Protein AF-A0A959LA52-F1 (afdb_monomer_lite)

Structure (mmCIF, N/CA/C/O backbone):
data_AF-A0A959LA52-F1
#
_entry.id   AF-A0A959LA52-F1
#
loop_
_atom_site.group_PDB
_atom_site.id
_atom_site.type_symbol
_atom_site.label_atom_id
_atom_site.label_alt_id
_atom_site.label_comp_id
_atom_site.label_asym_id
_atom_site.label_entity_id
_atom_site.label_seq_id
_atom_site.pdbx_PDB_ins_code
_atom_site.Cartn_x
_atom_site.Cartn_y
_atom_site.Cartn_z
_atom_site.occupancy
_atom_site.B_iso_or_equiv
_atom_site.auth_seq_id
_atom_site.auth_comp_id
_atom_site.auth_asym_id
_atom_site.auth_atom_id
_atom_site.pdbx_PDB_model_num
ATOM 1 N N . MET A 1 1 ? 16.266 16.217 -26.561 1.00 77.94 1 MET A N 1
ATOM 2 C CA . MET A 1 1 ? 17.388 15.402 -26.043 1.00 77.94 1 MET A CA 1
ATOM 3 C C . MET A 1 1 ? 17.009 13.940 -26.237 1.00 77.94 1 MET A C 1
ATOM 5 O O . MET A 1 1 ? 15.838 13.654 -26.044 1.00 77.94 1 MET A O 1
ATOM 9 N N . ASN A 1 2 ? 17.932 13.068 -26.661 1.00 92.19 2 ASN A N 1
ATOM 10 C CA . ASN A 1 2 ? 17.684 11.625 -26.813 1.00 92.19 2 ASN A CA 1
ATOM 11 C C . ASN A 1 2 ? 18.539 10.841 -25.806 1.00 92.19 2 ASN A C 1
ATOM 13 O O . ASN A 1 2 ? 19.686 11.231 -25.581 1.00 92.19 2 ASN A O 1
ATOM 17 N N . LEU A 1 3 ? 18.011 9.756 -25.235 1.00 96.62 3 LEU A N 1
ATOM 18 C CA . LEU A 1 3 ? 18.719 8.873 -24.299 1.00 96.62 3 LEU A CA 1
ATOM 19 C C . LEU A 1 3 ? 18.968 7.492 -24.923 1.00 96.62 3 LEU A C 1
ATOM 21 O O . LEU A 1 3 ? 18.068 6.895 -25.502 1.00 96.62 3 LEU A O 1
ATOM 25 N N . ARG A 1 4 ? 20.179 6.954 -24.766 1.00 97.50 4 ARG A N 1
ATOM 26 C CA . ARG A 1 4 ? 20.497 5.565 -25.113 1.00 97.50 4 ARG A CA 1
ATOM 27 C C . ARG A 1 4 ? 21.112 4.866 -23.909 1.00 97.50 4 ARG A C 1
ATOM 29 O O . ARG A 1 4 ? 22.069 5.387 -23.344 1.00 97.50 4 ARG A O 1
ATOM 36 N N . ILE A 1 5 ? 20.602 3.685 -23.567 1.00 97.06 5 ILE A N 1
ATOM 37 C CA . ILE A 1 5 ? 21.207 2.801 -22.562 1.00 97.06 5 ILE A CA 1
ATOM 38 C C . ILE A 1 5 ? 21.722 1.562 -23.289 1.00 97.06 5 ILE A C 1
ATOM 40 O O . ILE A 1 5 ? 20.926 0.778 -23.798 1.00 97.06 5 ILE A O 1
ATOM 44 N N . ALA A 1 6 ? 23.042 1.409 -23.367 1.00 96.88 6 ALA A N 1
ATOM 45 C CA . ALA A 1 6 ? 23.676 0.283 -24.040 1.00 96.88 6 ALA A CA 1
ATOM 46 C C . ALA A 1 6 ? 24.087 -0.797 -23.030 1.00 96.88 6 ALA A C 1
ATOM 48 O O . ALA A 1 6 ? 24.734 -0.490 -22.028 1.00 96.88 6 ALA A O 1
ATOM 49 N N . ARG A 1 7 ? 23.727 -2.054 -23.302 1.00 95.81 7 ARG A N 1
ATOM 50 C CA . ARG A 1 7 ? 24.131 -3.239 -22.535 1.00 95.81 7 ARG A CA 1
ATOM 51 C C . ARG A 1 7 ? 24.706 -4.304 -23.469 1.00 95.81 7 ARG A C 1
ATOM 53 O O . ARG A 1 7 ? 24.333 -4.413 -24.635 1.00 95.81 7 ARG A O 1
ATOM 60 N N . HIS A 1 8 ? 25.650 -5.078 -22.956 1.00 96.62 8 HIS A N 1
ATOM 61 C CA . HIS A 1 8 ? 26.250 -6.216 -23.651 1.00 96.62 8 HIS A CA 1
ATOM 62 C C . HIS A 1 8 ? 25.649 -7.495 -23.076 1.00 96.62 8 HIS A C 1
ATOM 64 O O . HIS A 1 8 ? 25.471 -7.554 -21.868 1.00 96.62 8 HIS A O 1
ATOM 70 N N . THR A 1 9 ? 25.309 -8.467 -23.916 1.00 96.94 9 THR A N 1
ATOM 71 C CA . THR A 1 9 ? 24.594 -9.693 -23.530 1.00 96.94 9 THR A CA 1
ATOM 72 C C . THR A 1 9 ? 25.305 -10.936 -24.058 1.00 96.94 9 THR A C 1
ATOM 74 O O . THR A 1 9 ? 26.012 -10.883 -25.070 1.00 96.94 9 THR A O 1
ATOM 77 N N . GLU A 1 10 ? 25.104 -12.068 -23.384 1.00 95.50 10 GLU A N 1
ATOM 78 C CA . GLU A 1 10 ? 25.491 -13.386 -23.897 1.00 95.50 10 GLU A CA 1
ATOM 79 C C . GLU A 1 10 ? 24.543 -13.894 -24.990 1.00 95.50 10 GLU A C 1
ATOM 81 O O . GLU A 1 10 ? 24.940 -14.746 -25.789 1.00 95.50 10 GLU A O 1
ATOM 86 N N . ASN A 1 11 ? 23.292 -13.416 -25.021 1.00 96.31 11 ASN A N 1
ATOM 87 C CA . ASN A 1 11 ? 22.274 -13.916 -25.938 1.00 96.31 11 ASN A CA 1
ATOM 88 C C . ASN A 1 11 ? 21.329 -12.804 -26.420 1.00 96.31 11 ASN A C 1
ATOM 90 O O . ASN A 1 11 ? 20.275 -12.538 -25.835 1.00 96.31 11 ASN A O 1
ATOM 94 N N . LEU A 1 12 ? 21.700 -12.203 -27.549 1.00 97.50 12 LEU A N 1
ATOM 95 C CA . LEU A 1 12 ? 20.969 -11.117 -28.192 1.00 97.50 12 LEU A CA 1
ATOM 96 C C . LEU A 1 12 ? 19.538 -11.518 -28.558 1.00 97.50 12 LEU A C 1
ATOM 98 O O . LEU A 1 12 ? 18.609 -10.759 -28.293 1.00 97.50 12 LEU A O 1
ATOM 102 N N . ASP A 1 13 ? 19.347 -12.723 -29.094 1.00 97.38 13 ASP A N 1
ATOM 103 C CA . ASP A 1 13 ? 18.036 -13.207 -29.537 1.00 97.38 13 ASP A CA 1
ATOM 104 C C . ASP A 1 13 ? 17.051 -13.344 -28.371 1.00 97.38 13 ASP A C 1
ATOM 106 O O . ASP A 1 13 ? 15.885 -12.963 -28.494 1.00 97.38 13 ASP A O 1
ATOM 110 N N . LYS A 1 14 ? 17.512 -13.831 -27.210 1.00 97.06 14 LYS A N 1
ATOM 111 C CA . LYS A 1 14 ? 16.678 -13.920 -26.002 1.00 97.06 14 LYS A CA 1
ATOM 112 C C . LYS A 1 14 ? 16.229 -12.546 -25.522 1.00 97.06 14 LYS A C 1
ATOM 114 O O . LYS A 1 14 ? 15.057 -12.395 -25.176 1.00 97.06 14 LYS A O 1
ATOM 119 N N . LEU A 1 15 ? 17.122 -11.552 -25.509 1.00 97.00 15 LEU A N 1
ATOM 120 C CA . LEU A 1 15 ? 16.744 -10.195 -25.113 1.00 97.00 15 LEU A CA 1
ATOM 121 C C . LEU A 1 15 ? 15.794 -9.550 -26.116 1.00 97.00 15 LEU A C 1
ATOM 123 O O . LEU A 1 15 ? 14.805 -8.949 -25.701 1.00 97.00 15 LEU A O 1
ATOM 127 N N . VAL A 1 16 ? 16.052 -9.694 -27.418 1.00 98.06 16 VAL A N 1
ATOM 128 C CA . VAL A 1 16 ? 15.145 -9.189 -28.458 1.00 98.06 16 VAL A CA 1
ATOM 129 C C . VAL A 1 16 ? 13.761 -9.792 -28.283 1.00 98.06 16 VAL A C 1
ATOM 131 O O . VAL A 1 16 ? 12.785 -9.048 -28.195 1.00 98.06 16 VAL A O 1
ATOM 134 N N . HIS A 1 17 ? 13.681 -11.117 -28.151 1.00 97.75 17 HIS A N 1
ATOM 135 C CA . HIS A 1 17 ? 12.415 -11.808 -27.934 1.00 97.75 17 HIS A CA 1
ATOM 136 C C . HIS A 1 17 ? 11.712 -11.308 -26.674 1.00 97.75 17 HIS A C 1
ATOM 138 O O . HIS A 1 17 ? 10.529 -10.987 -26.735 1.00 97.75 17 HIS A O 1
ATOM 144 N N . PHE A 1 18 ? 12.422 -11.165 -25.552 1.00 98.19 18 PHE A N 1
ATOM 145 C CA . PHE A 1 18 ? 11.847 -10.638 -24.313 1.00 98.19 18 PHE A CA 1
ATOM 146 C C . PHE A 1 18 ? 11.281 -9.223 -24.497 1.00 98.19 18 PHE A C 1
ATOM 148 O O . PHE A 1 18 ? 10.102 -8.986 -24.242 1.00 98.19 18 PHE A O 1
ATOM 155 N N . TYR A 1 19 ? 12.085 -8.278 -24.983 1.00 98.06 19 TYR A N 1
ATOM 156 C CA . TYR A 1 19 ? 11.663 -6.881 -25.092 1.00 98.06 19 TYR A CA 1
ATOM 157 C C . TYR A 1 19 ? 10.576 -6.663 -26.150 1.00 98.06 19 TYR A C 1
ATOM 159 O O . TYR A 1 19 ? 9.764 -5.754 -26.002 1.00 98.06 19 TYR A O 1
ATOM 167 N N . GLN A 1 20 ? 10.509 -7.491 -27.189 1.00 97.75 20 GLN A N 1
ATOM 168 C CA . GLN A 1 20 ? 9.423 -7.424 -28.167 1.00 97.75 20 GLN A CA 1
ATOM 169 C C . GLN A 1 20 ? 8.147 -8.104 -27.664 1.00 97.75 20 GLN A C 1
ATOM 171 O O . GLN A 1 20 ? 7.073 -7.515 -27.751 1.00 97.75 20 GLN A O 1
ATOM 176 N N . SER A 1 21 ? 8.249 -9.330 -27.141 1.00 96.56 21 SER A N 1
ATOM 177 C CA . SER A 1 21 ? 7.072 -10.138 -26.792 1.00 96.56 21 SER A CA 1
ATOM 178 C C . SER A 1 21 ? 6.452 -9.770 -25.448 1.00 96.56 21 SER A C 1
ATOM 180 O O . SER A 1 21 ? 5.242 -9.875 -25.312 1.00 96.56 21 SER A O 1
ATOM 182 N N . VAL A 1 22 ? 7.258 -9.330 -24.477 1.00 97.12 22 VAL A N 1
ATOM 183 C CA . VAL A 1 22 ? 6.793 -8.957 -23.133 1.00 97.12 22 VAL A CA 1
ATOM 184 C C . VAL A 1 22 ? 6.598 -7.450 -23.027 1.00 97.12 22 VAL A C 1
ATOM 186 O O . VAL A 1 22 ? 5.551 -6.984 -22.595 1.00 97.12 22 VAL A O 1
ATOM 189 N N . MET A 1 23 ? 7.606 -6.675 -23.432 1.00 96.56 23 MET A N 1
ATOM 190 C CA . MET A 1 23 ? 7.595 -5.216 -23.259 1.00 96.56 23 MET A CA 1
ATOM 191 C C . MET A 1 23 ? 6.977 -4.461 -24.448 1.00 96.56 23 MET A C 1
ATOM 193 O O . MET A 1 23 ? 6.809 -3.245 -24.370 1.00 96.56 23 MET A O 1
ATOM 197 N N . GLY A 1 24 ? 6.658 -5.149 -25.552 1.00 96.00 24 GLY A N 1
ATOM 198 C CA . GLY A 1 24 ? 6.051 -4.542 -26.741 1.00 96.00 24 GLY A CA 1
ATOM 199 C C . GLY A 1 24 ? 6.969 -3.586 -27.513 1.00 96.00 24 GLY A C 1
ATOM 200 O O . GLY A 1 24 ? 6.484 -2.729 -28.250 1.00 96.00 24 GLY A O 1
ATOM 201 N N . PHE A 1 25 ? 8.291 -3.669 -27.333 1.00 97.56 25 PHE A N 1
ATOM 202 C CA . PHE A 1 25 ? 9.234 -2.780 -28.016 1.00 97.56 25 PHE A CA 1
ATOM 203 C C . PHE A 1 25 ? 9.400 -3.152 -29.486 1.00 97.56 25 PHE A C 1
ATOM 205 O O . PHE A 1 25 ? 9.222 -4.296 -29.895 1.00 97.56 25 PHE A O 1
ATOM 212 N N . HIS A 1 26 ? 9.821 -2.175 -30.285 1.00 98.00 26 HIS A N 1
ATOM 213 C CA . HIS A 1 26 ? 10.130 -2.361 -31.695 1.00 98.00 26 HIS A CA 1
ATOM 214 C C . HIS A 1 26 ? 11.637 -2.339 -31.930 1.00 98.00 26 HIS A C 1
ATOM 216 O O . HIS A 1 26 ? 12.366 -1.589 -31.277 1.00 98.00 26 HIS A O 1
ATOM 222 N N . THR A 1 27 ? 12.094 -3.101 -32.925 1.00 98.19 27 THR A N 1
ATOM 223 C CA . THR A 1 27 ? 13.434 -2.913 -33.490 1.00 98.19 27 THR A CA 1
ATOM 224 C C . THR A 1 27 ? 13.482 -1.593 -34.238 1.00 98.19 27 THR A C 1
ATOM 226 O O . THR A 1 27 ? 12.850 -1.432 -35.279 1.00 98.19 27 THR A O 1
ATOM 229 N N . LEU A 1 28 ? 14.239 -0.647 -33.693 1.00 97.75 28 LEU A N 1
ATOM 230 C CA . LEU A 1 28 ? 14.446 0.674 -34.276 1.00 97.75 28 LEU A CA 1
ATOM 231 C C . LEU A 1 28 ? 15.615 0.667 -35.268 1.00 97.75 28 LEU A C 1
ATOM 233 O O . LEU A 1 28 ? 15.591 1.381 -36.265 1.00 97.75 28 LEU A O 1
ATOM 237 N N . SER A 1 29 ? 16.646 -0.130 -34.983 1.00 97.00 29 SER A N 1
ATOM 238 C CA . SER A 1 29 ? 17.829 -0.311 -35.827 1.00 97.00 29 SER A CA 1
ATOM 239 C C . SER A 1 29 ? 18.551 -1.601 -35.434 1.00 97.00 29 SER A C 1
ATOM 241 O O . SER A 1 29 ? 18.414 -2.064 -34.302 1.00 97.00 29 SER A O 1
ATOM 243 N N . GLN A 1 30 ? 19.328 -2.173 -36.352 1.00 97.69 30 GLN A N 1
ATOM 244 C CA . GLN A 1 30 ? 20.159 -3.352 -36.100 1.00 97.69 30 GLN A CA 1
ATOM 245 C C . GLN A 1 30 ? 21.423 -3.331 -36.962 1.00 97.69 30 GLN A C 1
ATOM 247 O O . GLN A 1 30 ? 21.425 -2.752 -38.052 1.00 97.69 30 GLN A O 1
ATOM 252 N N . PHE A 1 31 ? 22.479 -3.984 -36.492 1.00 97.94 31 PHE A N 1
ATOM 253 C CA . PHE A 1 31 ? 23.722 -4.175 -37.230 1.00 97.94 31 PHE A CA 1
ATOM 254 C C . PHE A 1 31 ? 24.314 -5.558 -36.947 1.00 97.94 31 PHE A C 1
ATOM 256 O O . PHE A 1 31 ? 24.101 -6.131 -35.881 1.00 97.94 31 PHE A O 1
ATOM 263 N N . LEU A 1 32 ? 25.062 -6.081 -37.919 1.00 96.69 32 LEU A N 1
ATOM 264 C CA . LEU A 1 32 ? 25.706 -7.390 -37.844 1.00 96.69 32 LEU A CA 1
ATOM 265 C C . LEU A 1 32 ? 27.199 -7.255 -38.126 1.00 96.69 32 LEU A C 1
ATOM 267 O O . LEU A 1 32 ? 27.591 -6.563 -39.069 1.00 96.69 32 LEU A O 1
ATOM 271 N N . ASN A 1 33 ? 28.005 -7.948 -37.328 1.00 94.62 33 ASN A N 1
ATOM 272 C CA . ASN A 1 33 ? 29.457 -8.043 -37.416 1.00 94.62 33 ASN A CA 1
ATOM 273 C C . ASN A 1 33 ? 30.162 -6.690 -37.641 1.00 94.62 33 ASN A C 1
ATOM 275 O O . ASN A 1 33 ? 31.093 -6.577 -38.443 1.00 94.62 33 ASN A O 1
ATOM 279 N N . HIS A 1 34 ? 29.725 -5.659 -36.922 1.00 93.69 34 HIS A N 1
ATOM 280 C CA . HIS A 1 34 ? 30.379 -4.359 -36.900 1.00 93.69 34 HIS A CA 1
ATOM 281 C C . HIS A 1 34 ? 31.552 -4.419 -35.915 1.00 93.69 34 HIS A C 1
ATOM 283 O O . HIS A 1 34 ? 31.355 -4.405 -34.701 1.00 93.69 34 HIS A O 1
ATOM 289 N N . ASP A 1 35 ? 32.773 -4.557 -36.434 1.00 94.94 35 ASP A N 1
ATOM 290 C CA . ASP A 1 35 ? 34.005 -4.727 -35.643 1.00 94.94 35 ASP A CA 1
ATOM 291 C C . ASP A 1 35 ? 33.938 -5.886 -34.629 1.00 94.94 35 ASP A C 1
ATOM 293 O O . ASP A 1 35 ? 34.475 -5.825 -33.522 1.00 94.94 35 ASP A O 1
ATOM 297 N N . GLY A 1 36 ? 33.272 -6.977 -35.022 1.00 95.62 36 GLY A N 1
ATOM 298 C CA . GLY A 1 36 ? 33.099 -8.168 -34.189 1.00 95.62 36 GLY A CA 1
ATOM 299 C C . GLY A 1 36 ? 31.931 -8.102 -33.200 1.00 95.62 36 GLY A C 1
ATOM 300 O O . GLY A 1 36 ? 31.861 -8.965 -32.320 1.00 95.62 36 GLY A O 1
ATOM 301 N N . TYR A 1 37 ? 31.036 -7.119 -33.349 1.00 97.31 37 TYR A N 1
ATOM 302 C CA . TYR A 1 37 ? 29.789 -7.008 -32.594 1.00 97.31 37 TYR A CA 1
ATOM 303 C C . TYR A 1 37 ? 28.557 -7.151 -33.486 1.00 97.31 37 TYR A C 1
ATOM 305 O O . TYR A 1 37 ? 28.486 -6.573 -34.571 1.00 97.31 37 TYR A O 1
ATOM 313 N N . ASP A 1 38 ? 27.556 -7.845 -32.961 1.00 98.25 38 ASP A N 1
ATOM 314 C CA . ASP A 1 38 ? 26.170 -7.746 -33.413 1.00 98.25 38 ASP A CA 1
ATOM 315 C C . ASP A 1 38 ? 25.415 -6.837 -32.446 1.00 98.25 38 ASP A C 1
ATOM 317 O O . ASP A 1 38 ? 25.746 -6.789 -31.256 1.00 98.25 38 ASP A O 1
ATOM 321 N N . GLY A 1 39 ? 24.405 -6.114 -32.922 1.00 98.06 39 GLY A N 1
ATOM 322 C CA . GLY A 1 39 ? 23.621 -5.272 -32.032 1.00 98.06 39 GLY A CA 1
ATOM 323 C C . GLY A 1 39 ? 22.279 -4.817 -32.574 1.00 98.06 39 GLY A C 1
ATOM 324 O O . GLY A 1 39 ? 22.013 -4.817 -33.777 1.00 98.06 39 GLY A O 1
ATOM 325 N N . VAL A 1 40 ? 21.416 -4.431 -31.642 1.00 98.56 40 VAL A N 1
ATOM 326 C CA . VAL A 1 40 ? 20.020 -4.067 -31.884 1.00 98.56 40 VAL A CA 1
ATOM 327 C C . VAL A 1 40 ? 19.617 -2.918 -30.969 1.00 98.56 40 VAL A C 1
ATOM 329 O O . VAL A 1 40 ? 19.960 -2.892 -29.788 1.00 98.56 40 VAL A O 1
ATOM 332 N N . MET A 1 41 ? 18.870 -1.963 -31.511 1.00 98.44 41 MET A N 1
ATOM 333 C CA . MET A 1 41 ? 18.230 -0.903 -30.742 1.00 98.44 41 MET A CA 1
ATOM 334 C C . MET A 1 41 ? 16.741 -1.198 -30.618 1.00 98.44 41 MET A C 1
ATOM 336 O O . MET A 1 41 ? 16.047 -1.297 -31.631 1.00 98.44 41 MET A O 1
ATOM 340 N N . LEU A 1 42 ? 16.257 -1.313 -29.383 1.00 98.50 42 LEU A N 1
ATOM 341 C CA . LEU A 1 42 ? 14.871 -1.623 -29.045 1.00 98.50 42 LEU A CA 1
ATOM 342 C C . LEU A 1 42 ? 14.235 -0.463 -28.280 1.00 98.50 42 LEU A C 1
ATOM 344 O O . LEU A 1 42 ? 14.829 0.092 -27.353 1.00 98.50 42 LEU A O 1
ATOM 348 N N . GLY A 1 43 ? 13.009 -0.109 -28.642 1.00 97.00 43 GLY A N 1
ATOM 349 C CA . GLY A 1 43 ? 12.240 0.895 -27.915 1.00 97.00 43 GLY A CA 1
ATOM 350 C C . GLY A 1 43 ? 10.895 1.192 -28.561 1.00 97.00 43 GLY A C 1
ATOM 351 O O . GLY A 1 43 ? 10.487 0.544 -29.525 1.00 97.00 43 GLY A O 1
ATOM 352 N N . ILE A 1 44 ? 10.213 2.200 -28.029 1.00 95.06 44 ILE A N 1
ATOM 353 C CA . ILE A 1 44 ? 8.979 2.731 -28.611 1.00 95.06 44 ILE A CA 1
ATOM 354 C C . ILE A 1 44 ? 9.358 3.824 -29.625 1.00 95.06 44 ILE A C 1
ATOM 356 O O . ILE A 1 44 ? 10.114 4.735 -29.275 1.00 95.06 44 ILE A O 1
ATOM 360 N N . PRO A 1 45 ? 8.857 3.779 -30.873 1.00 94.25 45 PRO A N 1
ATOM 361 C CA . PRO A 1 45 ? 9.140 4.812 -31.863 1.00 94.25 45 PRO A CA 1
ATOM 362 C C . PRO A 1 45 ? 8.820 6.220 -31.343 1.00 94.25 45 PRO A C 1
ATOM 364 O O . PRO A 1 45 ? 7.753 6.461 -30.785 1.00 94.25 45 PRO A O 1
ATOM 367 N N . ASN A 1 46 ? 9.734 7.166 -31.571 1.00 91.00 46 ASN A N 1
ATOM 368 C CA . ASN A 1 46 ? 9.598 8.580 -31.192 1.00 91.00 46 ASN A CA 1
ATOM 369 C C . ASN A 1 46 ? 9.506 8.869 -29.676 1.00 91.00 46 ASN A C 1
ATOM 371 O O . ASN A 1 46 ? 9.138 9.980 -29.298 1.00 91.00 46 ASN A O 1
ATOM 375 N N . SER A 1 47 ? 9.882 7.932 -28.799 1.00 91.56 47 SER A N 1
ATOM 376 C CA . SER A 1 47 ? 9.882 8.135 -27.337 1.00 91.56 47 SER A CA 1
ATOM 377 C C . SER A 1 47 ? 11.007 9.048 -26.823 1.00 91.56 47 SER A C 1
ATOM 379 O O . SER A 1 47 ? 10.995 9.465 -25.665 1.00 91.56 47 SER A O 1
ATOM 381 N N . GLY A 1 48 ? 12.011 9.332 -27.660 1.00 94.19 48 GLY A N 1
ATOM 382 C CA . GLY A 1 48 ? 13.221 10.053 -27.261 1.00 94.19 48 GLY A CA 1
ATOM 383 C C . GLY A 1 48 ? 14.203 9.213 -26.434 1.00 94.19 48 GLY A C 1
ATOM 384 O O . GLY A 1 48 ? 15.181 9.758 -25.920 1.00 94.19 48 GLY A O 1
ATOM 385 N N . TRP A 1 49 ? 13.979 7.902 -26.300 1.00 96.50 49 TRP A N 1
ATOM 386 C CA . TRP A 1 49 ? 14.920 6.986 -25.662 1.00 96.50 49 TRP A CA 1
ATOM 387 C C . TRP A 1 49 ? 14.854 5.571 -26.251 1.00 96.50 49 TRP A C 1
ATOM 389 O O . TRP A 1 49 ? 13.817 5.140 -26.750 1.00 96.50 49 TRP A O 1
ATOM 399 N N . HIS A 1 50 ? 15.949 4.818 -26.163 1.00 97.88 50 HIS A N 1
ATOM 400 C CA . HIS A 1 50 ? 15.965 3.400 -26.536 1.00 97.88 50 HIS A CA 1
ATOM 401 C C . HIS A 1 50 ? 17.037 2.616 -25.779 1.00 97.88 50 HIS A C 1
ATOM 403 O O . HIS A 1 50 ? 18.010 3.180 -25.265 1.00 97.88 50 HIS A O 1
ATOM 409 N N . LEU A 1 51 ? 16.859 1.299 -25.729 1.00 98.31 51 LEU A N 1
ATOM 410 C CA . LEU A 1 51 ? 17.872 0.359 -25.261 1.00 98.31 51 LEU A CA 1
ATOM 411 C C . LEU A 1 51 ? 18.697 -0.117 -26.456 1.00 98.31 51 LEU A C 1
ATOM 413 O O . LEU A 1 51 ? 18.153 -0.358 -27.529 1.00 98.31 51 LEU A O 1
ATOM 417 N N . GLU A 1 52 ? 20.005 -0.236 -26.283 1.00 98.44 52 GLU A N 1
ATOM 418 C CA . GLU A 1 52 ? 20.903 -0.896 -27.229 1.00 98.44 52 GLU A CA 1
ATOM 419 C C . GLU A 1 52 ? 21.428 -2.173 -26.584 1.00 98.44 52 GLU A C 1
ATOM 421 O O . GLU A 1 52 ? 21.946 -2.141 -25.469 1.00 98.44 52 GLU A O 1
ATOM 426 N N . PHE A 1 53 ? 21.312 -3.286 -27.297 1.00 98.31 53 PHE A N 1
ATOM 427 C CA . PHE A 1 53 ? 21.917 -4.548 -26.910 1.00 98.31 53 PHE A CA 1
ATOM 428 C C . PHE A 1 53 ? 22.978 -4.926 -27.916 1.00 98.31 53 PHE A C 1
ATOM 430 O O . PHE A 1 53 ? 22.764 -4.806 -29.120 1.00 98.31 53 PHE A O 1
ATOM 437 N N . THR A 1 54 ? 24.117 -5.378 -27.413 1.00 98.00 54 THR A N 1
ATOM 438 C CA . THR A 1 54 ? 25.231 -5.842 -28.235 1.00 98.00 54 THR A CA 1
ATOM 439 C C . THR A 1 54 ? 25.656 -7.233 -27.802 1.00 98.00 54 THR A C 1
ATOM 441 O O . THR A 1 54 ? 25.512 -7.588 -26.635 1.00 98.00 54 THR A O 1
ATOM 444 N N . GLN A 1 55 ? 26.207 -8.014 -28.723 1.00 97.94 55 GLN A N 1
ATOM 445 C CA . GLN A 1 55 ? 26.803 -9.321 -28.462 1.00 97.94 55 GLN A CA 1
ATOM 446 C C . GLN A 1 55 ? 28.143 -9.405 -29.194 1.00 97.94 55 GLN A C 1
ATOM 448 O O . GLN A 1 55 ? 28.296 -8.876 -30.292 1.00 97.94 55 GLN A O 1
ATOM 453 N N . SER A 1 56 ? 29.129 -10.064 -28.587 1.00 96.94 56 SER A N 1
ATOM 454 C CA . SER A 1 56 ? 30.435 -10.306 -29.207 1.00 96.94 56 SER A CA 1
ATOM 455 C C . SER A 1 56 ? 30.983 -11.666 -28.789 1.00 96.94 56 SER A C 1
ATOM 457 O O . SER A 1 56 ? 30.360 -12.397 -28.024 1.00 96.94 56 SER A O 1
ATOM 459 N N . ARG A 1 57 ? 32.175 -12.023 -29.281 1.00 93.69 57 ARG A N 1
ATOM 460 C CA . ARG A 1 57 ? 32.838 -13.291 -28.923 1.00 93.69 57 ARG A CA 1
ATOM 461 C C . ARG A 1 57 ? 33.276 -13.372 -27.462 1.00 93.69 57 ARG A C 1
ATOM 463 O O . ARG A 1 57 ? 33.576 -14.463 -26.986 1.00 93.69 57 ARG A O 1
ATOM 470 N N . ARG A 1 58 ? 33.412 -12.232 -26.784 1.00 93.44 58 ARG A N 1
ATOM 471 C CA . ARG A 1 58 ? 33.721 -12.198 -25.354 1.00 93.44 58 ARG A CA 1
ATOM 472 C C . ARG A 1 58 ? 32.388 -12.110 -24.616 1.00 93.44 58 ARG A C 1
ATOM 474 O O . ARG A 1 58 ? 31.613 -11.234 -24.980 1.00 93.44 58 ARG A O 1
ATOM 481 N N . PRO A 1 59 ? 32.107 -12.973 -23.631 1.00 89.81 59 PRO A N 1
ATOM 482 C CA . PRO A 1 59 ? 30.900 -12.832 -22.828 1.00 89.81 59 PRO A CA 1
ATOM 483 C C . PRO A 1 59 ? 30.997 -11.587 -21.923 1.00 89.81 59 PRO A C 1
ATOM 485 O O . PRO A 1 59 ? 32.109 -11.232 -21.504 1.00 89.81 59 PRO A O 1
ATOM 488 N N . PRO A 1 60 ? 29.876 -10.899 -21.639 1.00 92.50 60 PRO A N 1
ATOM 489 C CA . PRO A 1 60 ? 29.822 -9.851 -20.626 1.00 92.50 60 PRO A CA 1
ATOM 490 C C . PRO A 1 60 ? 30.116 -10.404 -19.228 1.00 92.50 60 PRO A C 1
ATOM 492 O O . PRO A 1 60 ? 29.919 -11.580 -18.939 1.00 92.50 60 PRO A O 1
ATOM 495 N N . ILE A 1 61 ? 30.540 -9.516 -18.329 1.00 91.38 61 ILE A N 1
ATOM 496 C CA . ILE A 1 61 ? 30.512 -9.770 -16.887 1.00 91.38 61 ILE A CA 1
ATOM 497 C C . ILE A 1 61 ? 29.513 -8.790 -16.294 1.00 91.38 61 ILE A C 1
ATOM 499 O O . ILE A 1 61 ? 29.756 -7.583 -16.248 1.00 91.38 61 ILE A O 1
ATOM 503 N N . HIS A 1 62 ? 28.379 -9.321 -15.864 1.00 88.44 62 HIS A N 1
ATOM 504 C CA . HIS A 1 62 ? 27.310 -8.551 -15.259 1.00 88.44 62 HIS A CA 1
ATOM 505 C C . HIS A 1 62 ? 27.542 -8.392 -13.756 1.00 88.44 62 HIS A C 1
ATOM 507 O O . HIS A 1 62 ? 27.557 -9.376 -13.024 1.00 88.44 62 HIS A O 1
ATOM 513 N N . ASN A 1 63 ? 27.707 -7.147 -13.304 1.00 87.56 63 ASN A N 1
ATOM 514 C CA . ASN A 1 63 ? 27.766 -6.792 -11.888 1.00 87.56 63 ASN A CA 1
ATOM 515 C C . ASN A 1 63 ? 26.706 -5.725 -11.618 1.00 87.56 63 ASN A C 1
ATOM 517 O O . ASN A 1 63 ? 26.924 -4.553 -11.918 1.00 87.56 63 ASN A O 1
ATOM 521 N N . PHE A 1 64 ? 25.569 -6.150 -11.090 1.00 86.81 64 PHE A N 1
ATOM 522 C CA . PHE A 1 64 ? 24.486 -5.288 -10.634 1.00 86.81 64 PHE A CA 1
ATOM 523 C C . PHE A 1 64 ? 23.834 -5.932 -9.409 1.00 86.81 64 PHE A C 1
ATOM 525 O O . PHE A 1 64 ? 23.876 -7.159 -9.255 1.00 86.81 64 PHE A O 1
ATOM 532 N N . ASP A 1 65 ? 23.273 -5.120 -8.523 1.00 88.31 65 ASP A N 1
ATOM 533 C CA . ASP A 1 65 ? 22.573 -5.594 -7.335 1.00 88.31 65 ASP A CA 1
ATOM 534 C C . ASP A 1 65 ? 21.043 -5.599 -7.522 1.00 88.31 65 ASP A C 1
ATOM 536 O O . ASP A 1 65 ? 20.511 -5.593 -8.636 1.00 88.31 65 ASP A O 1
ATOM 540 N N . GLU A 1 66 ? 20.307 -5.744 -6.422 1.00 87.75 66 GLU A N 1
ATOM 541 C CA . GLU A 1 66 ? 18.843 -5.805 -6.442 1.00 87.75 66 GLU A CA 1
ATOM 542 C C . GLU A 1 66 ? 18.169 -4.440 -6.638 1.00 87.75 66 GLU A C 1
ATOM 544 O O . GLU A 1 66 ? 16.983 -4.402 -6.960 1.00 87.75 66 GLU A O 1
ATOM 549 N N . ASP A 1 67 ? 18.914 -3.346 -6.485 1.00 89.75 67 ASP A N 1
ATOM 550 C CA . ASP A 1 67 ? 18.449 -1.962 -6.567 1.00 89.75 67 ASP A CA 1
ATOM 551 C C . ASP A 1 67 ? 18.877 -1.265 -7.885 1.00 89.75 67 ASP A C 1
ATOM 553 O O . ASP A 1 67 ? 18.436 -0.146 -8.171 1.00 89.75 67 ASP A O 1
ATOM 557 N N . ASP A 1 68 ? 19.646 -1.943 -8.745 1.00 93.19 68 ASP A N 1
ATOM 558 C CA . ASP A 1 68 ? 19.924 -1.543 -10.132 1.00 93.19 68 ASP A CA 1
ATOM 559 C C . ASP A 1 68 ? 18.715 -1.826 -11.048 1.00 93.19 68 ASP A C 1
ATOM 561 O O . ASP A 1 68 ? 18.587 -2.881 -11.679 1.00 93.19 68 ASP A O 1
ATOM 565 N N . LEU A 1 69 ? 17.792 -0.863 -11.106 1.00 95.44 69 LEU A N 1
ATOM 566 C CA . LEU A 1 69 ? 16.474 -1.020 -11.729 1.00 95.44 69 LEU A CA 1
ATOM 567 C C . LEU A 1 69 ? 16.320 -0.204 -13.017 1.00 95.44 69 LEU A C 1
ATOM 569 O O . LEU A 1 69 ? 16.679 0.974 -13.078 1.00 95.44 69 LEU A O 1
ATOM 573 N N . LEU A 1 70 ? 15.641 -0.784 -14.010 1.00 96.00 70 LEU A N 1
ATOM 574 C CA . LEU A 1 70 ? 15.018 -0.027 -15.095 1.00 96.00 70 LEU A CA 1
ATOM 575 C C . LEU A 1 70 ? 13.524 0.143 -14.802 1.00 96.00 70 LEU A C 1
ATOM 577 O O . LEU A 1 70 ? 12.757 -0.817 -14.835 1.00 96.00 70 LEU A O 1
ATOM 581 N N . VAL A 1 71 ? 13.104 1.367 -14.491 1.00 96.38 71 VAL A N 1
ATOM 582 C CA . VAL A 1 71 ? 11.715 1.660 -14.118 1.00 96.38 71 VAL A CA 1
ATOM 583 C C . VAL A 1 71 ? 10.95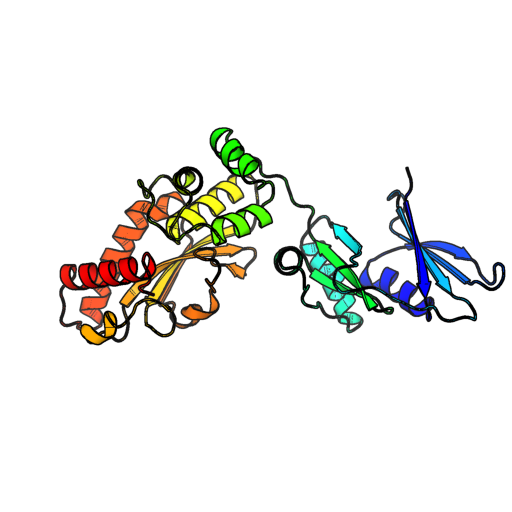3 2.204 -15.321 1.00 96.38 71 VAL A C 1
ATOM 585 O O . VAL A 1 71 ? 11.289 3.267 -15.845 1.00 96.38 71 VAL A O 1
ATOM 588 N N . PHE A 1 72 ? 9.889 1.510 -15.717 1.00 95.38 72 PHE A N 1
ATOM 589 C CA . PHE A 1 72 ? 8.925 1.987 -16.699 1.00 95.38 72 PHE A CA 1
ATOM 590 C C . PHE A 1 72 ? 7.645 2.427 -16.007 1.00 95.38 72 PHE A C 1
ATOM 592 O O . PHE A 1 72 ? 6.930 1.633 -15.389 1.00 95.38 72 PHE A O 1
ATOM 599 N N . TYR A 1 73 ? 7.353 3.716 -16.149 1.00 91.94 73 TYR A N 1
ATOM 600 C CA . TYR A 1 73 ? 6.062 4.252 -15.774 1.00 91.94 73 TYR A CA 1
ATOM 601 C C . TYR A 1 73 ? 5.088 4.130 -16.937 1.00 91.94 73 TYR A C 1
ATOM 603 O O . TYR A 1 73 ? 5.240 4.815 -17.947 1.00 91.94 73 TYR A O 1
ATOM 611 N N . VAL A 1 74 ? 4.094 3.268 -16.771 1.00 89.00 74 VAL A N 1
ATOM 612 C CA . VAL A 1 74 ? 3.058 3.004 -17.767 1.00 89.00 74 VAL A CA 1
ATOM 613 C C . VAL A 1 74 ? 1.786 3.794 -17.463 1.00 89.00 74 VAL A C 1
ATOM 615 O O . VAL A 1 74 ? 1.636 4.390 -16.387 1.00 89.00 74 VAL A O 1
ATOM 618 N N . HIS A 1 75 ? 0.873 3.853 -18.428 1.00 81.81 75 HIS A N 1
ATOM 619 C CA . HIS A 1 75 ? -0.265 4.765 -18.369 1.00 81.81 75 HIS A CA 1
ATOM 620 C C . HIS A 1 75 ? -1.407 4.249 -17.491 1.00 81.81 75 HIS A C 1
ATOM 622 O O . HIS A 1 75 ? -2.173 5.061 -16.961 1.00 81.81 75 HIS A O 1
ATOM 628 N N . SER A 1 76 ? -1.529 2.929 -17.317 1.00 80.25 76 SER A N 1
ATOM 629 C CA . SER A 1 76 ? -2.609 2.334 -16.531 1.00 80.25 76 SER A CA 1
ATOM 630 C C . SER A 1 76 ? -2.263 0.968 -15.928 1.00 80.25 76 SER A C 1
ATOM 632 O O . SER A 1 76 ? -1.262 0.342 -16.277 1.00 80.25 76 SER A O 1
ATOM 634 N N . VAL A 1 77 ? -3.110 0.496 -15.005 1.00 83.31 77 VAL A N 1
ATOM 635 C CA . VAL A 1 77 ? -2.962 -0.832 -14.383 1.00 83.31 77 VAL A CA 1
ATOM 636 C C . VAL A 1 77 ? -3.223 -1.930 -15.416 1.00 83.31 77 VAL A C 1
ATOM 638 O O . VAL A 1 77 ? -2.595 -2.982 -15.378 1.00 83.31 77 VAL A O 1
ATOM 641 N N . GLU A 1 78 ? -4.124 -1.689 -16.367 1.00 86.00 78 GLU A N 1
ATOM 642 C CA . GLU A 1 78 ? -4.434 -2.612 -17.459 1.00 86.00 78 GLU A CA 1
ATOM 643 C C . GLU A 1 78 ? -3.214 -2.851 -18.352 1.00 86.00 78 GLU A C 1
ATOM 645 O O . GLU A 1 78 ? -2.981 -3.987 -18.759 1.00 86.00 78 GLU A O 1
ATOM 650 N N . GLU A 1 79 ? -2.412 -1.813 -18.601 1.00 91.81 79 GLU A N 1
ATOM 651 C CA . GLU A 1 79 ? -1.155 -1.930 -19.344 1.00 91.81 79 GLU A CA 1
ATOM 652 C C . GLU A 1 79 ? -0.135 -2.790 -18.583 1.00 91.81 79 GLU A C 1
ATOM 654 O O . GLU A 1 79 ? 0.440 -3.709 -19.163 1.00 91.81 79 GLU A O 1
ATOM 659 N N . ILE A 1 80 ? 0.014 -2.587 -17.264 1.00 94.25 80 ILE A N 1
ATOM 660 C CA . ILE A 1 80 ? 0.835 -3.470 -16.412 1.00 94.25 80 ILE A CA 1
ATOM 661 C C . ILE A 1 80 ? 0.346 -4.916 -16.517 1.00 94.25 80 ILE A C 1
ATOM 663 O O . ILE A 1 80 ? 1.139 -5.823 -16.754 1.00 94.25 80 ILE A O 1
ATOM 667 N N . ASN A 1 81 ? -0.957 -5.144 -16.349 1.00 93.62 81 ASN A N 1
ATOM 668 C CA . ASN A 1 81 ? -1.536 -6.485 -16.366 1.00 93.62 81 ASN A CA 1
ATOM 669 C C . ASN A 1 81 ? -1.356 -7.179 -17.722 1.00 93.62 81 ASN A C 1
ATOM 671 O O . ASN A 1 81 ? -1.150 -8.391 -17.754 1.00 93.62 81 ASN A O 1
ATOM 675 N N . ALA A 1 82 ? -1.417 -6.433 -18.829 1.00 95.00 82 ALA A N 1
ATOM 676 C CA . ALA A 1 82 ? -1.129 -6.958 -20.159 1.00 95.00 82 ALA A CA 1
ATOM 677 C C . ALA A 1 82 ? 0.337 -7.407 -20.270 1.00 95.00 82 ALA A C 1
ATOM 679 O O . ALA A 1 82 ? 0.585 -8.564 -20.602 1.00 95.00 82 ALA A O 1
ATOM 680 N N . ILE A 1 83 ? 1.285 -6.553 -19.866 1.00 97.31 83 ILE A N 1
ATOM 681 C CA . ILE A 1 83 ? 2.720 -6.883 -19.869 1.00 97.31 83 ILE A CA 1
ATOM 682 C C . ILE A 1 83 ? 3.007 -8.102 -18.980 1.00 97.31 83 ILE A C 1
ATOM 684 O O . ILE A 1 83 ? 3.719 -9.018 -19.383 1.00 97.31 83 ILE A O 1
ATOM 688 N N . LEU A 1 84 ? 2.428 -8.165 -17.776 1.00 96.88 84 LEU A N 1
ATOM 689 C CA . LEU A 1 84 ? 2.615 -9.299 -16.863 1.00 96.88 84 LEU A CA 1
ATOM 690 C C . LEU A 1 84 ? 1.997 -10.596 -17.396 1.00 96.88 84 LEU A C 1
ATOM 692 O O . LEU A 1 84 ? 2.528 -11.679 -17.149 1.00 96.88 84 LEU A O 1
ATOM 696 N N . LYS A 1 85 ? 0.887 -10.507 -18.133 1.00 97.12 85 LYS A N 1
ATOM 697 C CA . LYS A 1 85 ? 0.293 -11.661 -18.810 1.00 97.12 85 LYS A CA 1
ATOM 698 C C . LYS A 1 85 ? 1.223 -12.186 -19.903 1.00 97.12 85 LYS A C 1
ATOM 700 O O . LYS A 1 85 ? 1.435 -13.396 -19.970 1.00 97.12 85 LYS A O 1
ATOM 705 N N . ASP A 1 86 ? 1.796 -11.301 -20.711 1.00 97.25 86 ASP A N 1
ATOM 706 C CA . ASP A 1 86 ? 2.742 -11.685 -21.760 1.00 97.25 86 ASP A CA 1
ATOM 707 C C . ASP A 1 86 ? 4.048 -12.236 -21.162 1.00 97.25 86 ASP A C 1
ATOM 709 O O . ASP A 1 86 ? 4.563 -13.252 -21.633 1.00 97.25 86 ASP A O 1
ATOM 713 N N . ALA A 1 87 ? 4.518 -11.672 -20.042 1.00 97.00 87 ALA A N 1
ATOM 714 C CA . ALA A 1 87 ? 5.629 -12.214 -19.256 1.00 97.00 87 ALA A CA 1
ATOM 715 C C . ALA A 1 87 ? 5.346 -13.650 -18.779 1.00 97.00 87 ALA A C 1
ATOM 717 O O . ALA A 1 87 ? 6.176 -14.546 -18.956 1.00 97.00 87 ALA A O 1
ATOM 718 N N . ALA A 1 88 ? 4.148 -13.901 -18.241 1.00 96.50 88 ALA A N 1
ATOM 719 C CA . ALA A 1 88 ? 3.755 -15.223 -17.760 1.00 96.50 88 ALA A CA 1
ATOM 720 C C . ALA A 1 88 ? 3.707 -16.274 -18.886 1.00 96.50 88 ALA A C 1
ATOM 722 O O . ALA A 1 88 ? 4.067 -17.429 -18.651 1.00 96.50 88 ALA A O 1
ATOM 723 N N . LEU A 1 89 ? 3.335 -15.887 -20.116 1.00 95.94 89 LEU A N 1
ATOM 724 C CA . LEU A 1 89 ? 3.397 -16.766 -21.296 1.00 95.94 89 LEU A CA 1
ATOM 725 C C . LEU A 1 89 ? 4.833 -17.180 -21.654 1.00 95.94 89 LEU A C 1
ATOM 727 O O . LEU A 1 89 ? 5.026 -18.222 -22.276 1.00 95.94 89 LEU A O 1
ATOM 731 N N . GLN A 1 90 ? 5.827 -16.393 -21.241 1.00 93.81 90 GLN A N 1
ATOM 732 C CA . GLN A 1 90 ? 7.254 -16.695 -21.382 1.00 93.81 90 GLN A CA 1
ATOM 733 C C . GLN A 1 90 ? 7.861 -17.323 -20.113 1.00 93.81 90 GLN A C 1
ATOM 735 O O . GLN A 1 90 ? 9.081 -17.420 -20.003 1.00 93.81 90 GLN A O 1
ATOM 740 N N . HIS A 1 91 ? 7.033 -17.754 -19.152 1.00 95.06 91 HIS A N 1
ATOM 741 C CA . HIS A 1 91 ? 7.453 -18.281 -17.845 1.00 95.06 91 HIS A CA 1
ATOM 742 C C . HIS A 1 91 ? 8.241 -17.286 -16.976 1.00 95.06 91 HIS A C 1
ATOM 744 O O . HIS A 1 91 ? 9.040 -17.688 -16.128 1.00 95.06 91 HIS A O 1
ATOM 750 N N . ILE A 1 92 ? 7.997 -15.988 -17.159 1.00 95.50 92 ILE A N 1
ATOM 751 C CA . ILE A 1 92 ? 8.570 -14.919 -16.342 1.00 95.50 92 ILE A CA 1
ATOM 752 C C . ILE A 1 92 ? 7.495 -14.448 -15.370 1.00 95.50 92 ILE A C 1
ATOM 754 O O . ILE A 1 92 ? 6.451 -13.936 -15.772 1.00 95.50 92 ILE A O 1
ATOM 758 N N . PHE A 1 93 ? 7.752 -14.632 -14.079 1.00 93.44 93 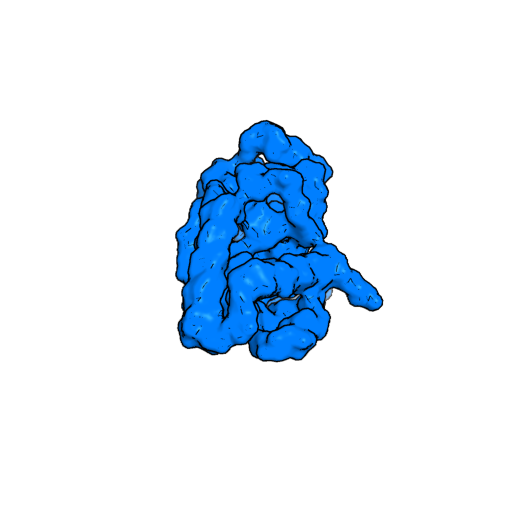PHE A N 1
ATOM 759 C CA . PHE A 1 93 ? 6.820 -14.274 -13.016 1.00 93.44 93 PHE A CA 1
ATOM 760 C C . PHE A 1 93 ? 7.348 -13.084 -12.211 1.00 93.44 93 PHE A C 1
ATOM 762 O O . PHE A 1 93 ? 8.569 -12.941 -12.078 1.00 93.44 93 PHE A O 1
ATOM 769 N N . PRO A 1 94 ? 6.455 -12.243 -11.659 1.00 93.44 94 PRO A N 1
ATOM 770 C CA . PRO A 1 94 ? 6.857 -11.167 -10.770 1.00 93.44 94 PRO A CA 1
ATOM 771 C C . PRO A 1 94 ? 7.704 -11.663 -9.595 1.00 93.44 94 PRO A C 1
ATOM 773 O O . PRO A 1 94 ? 7.425 -12.715 -9.019 1.00 93.44 94 PRO A O 1
ATOM 776 N N . GLN A 1 95 ? 8.713 -10.881 -9.226 1.00 93.56 95 GLN A N 1
ATOM 777 C CA . GLN A 1 95 ? 9.547 -11.096 -8.047 1.00 93.56 95 GLN A CA 1
ATOM 778 C C . GLN A 1 95 ? 9.296 -9.996 -7.016 1.00 93.56 95 GLN A C 1
ATOM 780 O O . GLN A 1 95 ? 8.870 -8.892 -7.356 1.00 93.56 95 GLN A O 1
ATOM 785 N N . GLU A 1 96 ? 9.573 -10.281 -5.748 1.00 89.50 96 GLU A N 1
ATOM 786 C CA . GLU A 1 96 ? 9.537 -9.247 -4.719 1.00 89.50 96 GLU A CA 1
ATOM 787 C C . GLU A 1 96 ? 10.734 -8.304 -4.883 1.00 89.50 96 GLU A C 1
ATOM 789 O O . GLU A 1 96 ? 11.872 -8.730 -5.090 1.00 89.50 96 GLU A O 1
ATOM 794 N N . SER A 1 97 ? 10.471 -7.001 -4.806 1.00 89.00 97 SER A N 1
ATOM 795 C CA . SER A 1 97 ? 11.531 -6.000 -4.742 1.00 89.00 97 SER A CA 1
ATOM 796 C C . SER A 1 97 ? 12.055 -5.895 -3.314 1.00 89.00 97 SER A C 1
ATOM 798 O O . SER A 1 97 ? 11.273 -5.713 -2.380 1.00 89.00 97 SER A O 1
ATOM 800 N N . LYS A 1 98 ? 13.382 -5.883 -3.161 1.00 86.44 98 LYS A N 1
ATOM 801 C CA . LYS A 1 98 ? 14.060 -5.586 -1.891 1.00 86.44 98 LYS A CA 1
ATOM 802 C C . LYS A 1 98 ? 13.712 -4.198 -1.360 1.00 86.44 98 LYS A C 1
ATOM 804 O O . LYS A 1 98 ? 13.552 -4.013 -0.155 1.00 86.44 98 LYS A O 1
ATOM 809 N N . ASN A 1 99 ? 13.580 -3.218 -2.253 1.00 83.06 99 ASN A N 1
ATOM 810 C CA . ASN A 1 99 ? 13.165 -1.872 -1.892 1.00 83.06 99 ASN A CA 1
ATOM 811 C C . ASN A 1 99 ? 11.668 -1.863 -1.508 1.00 83.06 99 ASN A C 1
ATOM 813 O O . ASN A 1 99 ? 10.830 -2.122 -2.385 1.00 83.06 99 ASN A O 1
ATOM 817 N N . PRO A 1 100 ? 11.299 -1.507 -0.255 1.00 77.94 100 PRO A N 1
ATOM 818 C CA . PRO A 1 100 ? 9.907 -1.509 0.203 1.00 77.94 100 PRO A CA 1
ATOM 819 C C . PRO A 1 100 ? 8.995 -0.577 -0.597 1.00 77.94 100 PRO A C 1
ATOM 821 O O . PRO A 1 100 ? 7.793 -0.820 -0.704 1.00 77.94 100 PRO A O 1
ATOM 824 N N . TYR A 1 101 ? 9.548 0.490 -1.182 1.00 79.12 101 TYR A N 1
ATOM 825 C CA . TYR A 1 101 ? 8.778 1.374 -2.047 1.00 79.12 101 TYR A CA 1
ATOM 826 C C . TYR A 1 101 ? 8.284 0.626 -3.287 1.00 79.12 101 TYR A C 1
ATOM 828 O O . TYR A 1 101 ? 7.095 0.676 -3.594 1.00 79.12 101 TYR A O 1
ATOM 836 N N . TRP A 1 102 ? 9.158 -0.105 -3.976 1.00 88.62 102 TRP A N 1
ATOM 837 C CA . TRP A 1 102 ? 8.778 -0.851 -5.176 1.00 88.62 102 TRP A CA 1
ATOM 838 C C . TRP A 1 102 ? 7.975 -2.108 -4.868 1.00 88.62 102 TRP A C 1
ATOM 840 O O . TRP A 1 102 ? 7.120 -2.462 -5.669 1.00 88.62 102 TRP A O 1
ATOM 850 N N . LEU A 1 103 ? 8.152 -2.707 -3.688 1.00 82.75 103 LEU A N 1
ATOM 851 C CA . LEU A 1 103 ? 7.279 -3.782 -3.210 1.00 82.75 103 LEU A CA 1
ATOM 852 C C . LEU A 1 103 ? 5.805 -3.341 -3.132 1.00 82.75 103 LEU A C 1
ATOM 854 O O . LEU A 1 103 ? 4.899 -4.130 -3.385 1.00 82.75 103 LEU A O 1
ATOM 858 N N . LEU A 1 104 ? 5.563 -2.074 -2.782 1.00 75.69 104 LEU A N 1
ATOM 859 C CA . LEU A 1 104 ? 4.216 -1.511 -2.656 1.00 75.69 104 LEU A CA 1
ATOM 860 C C . LEU A 1 104 ? 3.706 -0.847 -3.939 1.00 75.69 104 LEU A C 1
ATOM 862 O O . LEU A 1 104 ? 2.501 -0.836 -4.179 1.00 75.69 104 LEU A O 1
ATOM 866 N N . ASN A 1 105 ? 4.601 -0.249 -4.729 1.00 80.56 105 ASN A N 1
ATOM 867 C CA . ASN A 1 105 ? 4.235 0.660 -5.820 1.00 80.56 105 ASN A CA 1
ATOM 868 C C . ASN A 1 105 ? 4.620 0.145 -7.213 1.00 80.56 105 ASN A C 1
ATOM 870 O O . ASN A 1 105 ? 4.353 0.828 -8.201 1.00 80.56 105 ASN A O 1
ATOM 874 N N . GLY A 1 106 ? 5.263 -1.014 -7.324 1.00 88.81 106 GLY A N 1
ATOM 875 C CA . GLY A 1 106 ? 5.757 -1.547 -8.588 1.00 88.81 106 GLY A CA 1
ATOM 876 C C . GLY A 1 106 ? 5.543 -3.048 -8.727 1.00 88.81 106 GLY A C 1
ATOM 877 O O . GLY A 1 106 ? 5.261 -3.756 -7.766 1.00 88.81 106 GLY A O 1
ATOM 878 N N . ASN A 1 107 ? 5.690 -3.527 -9.957 1.00 93.94 107 ASN A N 1
ATOM 879 C CA . ASN A 1 107 ? 5.744 -4.945 -10.282 1.00 93.94 107 ASN A CA 1
ATOM 880 C C . ASN A 1 107 ? 7.124 -5.224 -10.867 1.00 93.94 107 ASN A C 1
ATOM 882 O O . ASN A 1 107 ? 7.460 -4.671 -11.916 1.00 93.94 107 ASN A O 1
ATOM 886 N N . GLN A 1 108 ? 7.926 -6.030 -10.172 1.00 96.94 108 GLN A N 1
ATOM 887 C CA . GLN A 1 108 ? 9.283 -6.350 -10.602 1.00 96.94 108 GLN A CA 1
ATOM 888 C C . GLN A 1 108 ? 9.292 -7.622 -11.440 1.00 96.94 108 GLN A C 1
ATOM 890 O O . GLN A 1 108 ? 8.823 -8.660 -10.985 1.00 96.94 108 GLN A O 1
ATOM 895 N N . ILE A 1 109 ? 9.883 -7.559 -12.628 1.00 97.25 109 ILE A N 1
ATOM 896 C CA . ILE A 1 109 ? 10.255 -8.725 -13.436 1.00 97.25 109 ILE A CA 1
ATOM 897 C C . ILE A 1 109 ? 11.751 -8.674 -13.739 1.00 97.25 109 ILE A C 1
ATOM 899 O O . ILE A 1 109 ? 12.404 -7.650 -13.534 1.00 97.25 109 ILE A O 1
ATOM 903 N N . VAL A 1 110 ? 12.297 -9.789 -14.211 1.00 95.94 110 VAL A N 1
ATOM 904 C CA . VAL A 1 110 ? 13.721 -9.927 -14.518 1.00 95.94 110 VAL A CA 1
ATOM 905 C C . VAL A 1 110 ? 13.875 -10.303 -15.986 1.00 95.94 110 VAL A C 1
ATOM 907 O O . VAL A 1 110 ? 13.166 -11.186 -16.471 1.00 95.94 110 VAL A O 1
ATOM 910 N N . ASP A 1 111 ? 14.757 -9.602 -16.694 1.00 95.75 111 ASP A N 1
ATOM 911 C CA . ASP A 1 111 ? 15.082 -9.914 -18.085 1.00 95.75 111 ASP A CA 1
ATOM 912 C C . ASP A 1 111 ? 15.994 -11.162 -18.187 1.00 95.75 111 ASP A C 1
ATOM 914 O O . ASP A 1 111 ? 16.505 -11.648 -17.175 1.00 95.75 111 ASP A O 1
ATOM 918 N N . PRO A 1 112 ? 16.214 -11.718 -19.392 1.00 95.50 112 PRO A N 1
ATOM 919 C CA . PRO A 1 112 ? 17.068 -12.892 -19.591 1.00 95.50 112 PRO A CA 1
ATOM 920 C C . PRO A 1 112 ? 18.498 -12.808 -19.037 1.00 95.50 112 PRO A C 1
ATOM 922 O O . PRO A 1 112 ? 19.079 -13.858 -18.763 1.00 95.50 112 PRO A O 1
ATOM 925 N N . ASP A 1 113 ? 19.048 -11.603 -18.865 1.00 94.56 113 ASP A N 1
ATOM 926 C CA . ASP A 1 113 ? 20.406 -11.382 -18.355 1.00 94.56 113 ASP A CA 1
ATOM 927 C C . ASP A 1 113 ? 20.427 -11.127 -16.838 1.00 94.56 113 ASP A C 1
ATOM 929 O O . ASP A 1 113 ? 21.494 -10.960 -16.249 1.00 94.56 113 ASP A O 1
ATOM 933 N N . GLY A 1 114 ? 19.263 -11.106 -16.182 1.00 93.00 114 GLY A N 1
ATOM 934 C CA . GLY A 1 114 ? 19.135 -10.888 -14.743 1.00 93.00 114 GLY A CA 1
ATOM 935 C C . GLY A 1 114 ? 18.838 -9.441 -14.340 1.00 93.00 114 GLY A C 1
ATOM 936 O O . GLY A 1 114 ? 18.687 -9.172 -13.147 1.00 93.00 114 GLY A O 1
ATOM 937 N N . TYR A 1 115 ? 18.715 -8.510 -15.289 1.00 93.94 115 TYR A N 1
ATOM 938 C CA . TYR A 1 115 ? 18.403 -7.113 -14.981 1.00 93.94 115 TYR A CA 1
ATOM 939 C C . TYR A 1 115 ? 16.951 -6.958 -14.538 1.00 93.94 115 TYR A C 1
ATOM 941 O O . TYR A 1 115 ? 16.023 -7.492 -15.149 1.00 93.94 115 TYR A O 1
ATOM 949 N N . ARG A 1 116 ? 16.749 -6.166 -13.487 1.00 95.81 116 ARG A N 1
ATOM 950 C CA . ARG A 1 116 ? 15.433 -5.936 -12.894 1.00 95.81 116 ARG A CA 1
ATOM 951 C C . ARG A 1 116 ? 14.710 -4.792 -13.589 1.00 95.81 116 ARG A C 1
ATOM 953 O O . ARG A 1 116 ? 15.257 -3.708 -13.800 1.00 95.81 116 ARG A O 1
ATOM 960 N N . ILE A 1 117 ? 13.448 -5.037 -13.907 1.00 97.56 117 ILE A N 1
ATOM 961 C CA . ILE A 1 117 ? 12.541 -4.075 -14.518 1.00 97.56 117 ILE A CA 1
ATOM 962 C C . ILE A 1 117 ? 11.369 -3.858 -13.572 1.00 97.56 117 ILE A C 1
ATOM 964 O O . ILE A 1 117 ? 10.730 -4.822 -13.156 1.00 97.56 117 ILE A O 1
ATOM 968 N N . ILE A 1 118 ? 11.064 -2.598 -13.267 1.00 97.56 118 ILE A N 1
ATOM 969 C CA . ILE A 1 118 ? 9.866 -2.221 -12.515 1.00 97.56 118 ILE A CA 1
ATOM 970 C C . ILE A 1 118 ? 8.816 -1.656 -13.465 1.00 97.56 118 ILE A C 1
ATOM 972 O O . ILE A 1 118 ? 9.079 -0.688 -14.175 1.00 97.56 118 ILE A O 1
ATOM 976 N N . LEU A 1 119 ? 7.605 -2.201 -13.403 1.00 96.62 119 LEU A N 1
ATOM 977 C CA . LEU A 1 119 ? 6.408 -1.634 -14.021 1.00 96.62 119 LEU A CA 1
ATOM 978 C C . LEU A 1 119 ? 5.585 -0.933 -12.943 1.00 96.62 119 LEU A C 1
ATOM 980 O O . LEU A 1 119 ? 5.161 -1.558 -11.966 1.00 96.62 119 LEU A O 1
ATOM 984 N N . SER A 1 120 ? 5.363 0.366 -13.102 1.00 92.25 120 SER A N 1
ATOM 985 C CA . SER A 1 120 ? 4.623 1.180 -12.136 1.00 92.25 120 SER A CA 1
ATOM 986 C C . SER A 1 120 ? 3.774 2.225 -12.852 1.00 92.25 120 SER A C 1
ATOM 988 O O . SER A 1 120 ? 3.991 2.515 -14.023 1.00 92.25 120 SER A O 1
ATOM 990 N N . ILE A 1 121 ? 2.805 2.816 -12.161 1.00 85.00 121 ILE A N 1
ATOM 991 C CA . ILE A 1 121 ? 2.103 3.999 -12.668 1.00 85.00 121 ILE A CA 1
ATOM 992 C C . ILE A 1 121 ? 2.857 5.230 -12.185 1.00 85.00 121 ILE A C 1
ATOM 994 O O . ILE A 1 121 ? 3.259 5.292 -11.023 1.00 85.00 121 ILE A O 1
ATOM 998 N N . MET A 1 122 ? 3.034 6.219 -13.069 1.00 74.25 122 MET A N 1
ATOM 999 C CA . MET A 1 122 ? 3.622 7.507 -12.688 1.00 74.25 122 MET A CA 1
ATOM 1000 C C . MET A 1 122 ? 2.899 8.052 -11.449 1.00 74.25 122 MET A C 1
ATOM 1002 O O . MET A 1 122 ? 1.674 8.229 -11.498 1.00 74.25 122 MET A O 1
ATOM 1006 N N . PRO A 1 123 ? 3.613 8.317 -10.339 1.00 64.19 123 PRO A N 1
ATOM 1007 C CA . PRO A 1 123 ? 2.978 8.792 -9.127 1.00 64.19 123 PRO A CA 1
ATOM 1008 C C . PRO A 1 123 ? 2.291 10.126 -9.415 1.00 64.19 123 PRO A C 1
ATOM 1010 O O . PRO A 1 123 ? 2.943 11.129 -9.705 1.00 64.19 123 PRO A O 1
ATOM 1013 N N . ARG A 1 124 ? 0.955 10.147 -9.372 1.00 65.25 124 ARG A N 1
ATOM 1014 C CA . ARG A 1 124 ? 0.215 11.405 -9.477 1.00 65.25 124 ARG A CA 1
ATOM 1015 C C . ARG A 1 124 ? 0.483 12.218 -8.217 1.00 65.25 124 ARG A C 1
ATOM 1017 O O . ARG A 1 124 ? 0.281 11.716 -7.110 1.00 65.25 124 ARG A O 1
ATOM 1024 N N . LEU A 1 125 ? 0.921 13.461 -8.408 1.00 68.56 125 LEU A N 1
ATOM 1025 C CA . LEU A 1 125 ? 1.006 14.427 -7.321 1.00 68.56 125 LEU A CA 1
ATOM 1026 C C . LEU A 1 125 ? -0.392 14.656 -6.743 1.00 68.56 125 LEU A C 1
ATOM 1028 O O . LEU A 1 125 ? -1.349 14.856 -7.498 1.00 68.56 125 LEU A O 1
ATOM 1032 N N . LEU A 1 126 ? -0.497 14.616 -5.418 1.00 73.19 126 LEU A N 1
ATOM 1033 C CA . LEU A 1 126 ? -1.748 14.860 -4.716 1.00 73.19 126 LEU A CA 1
ATOM 1034 C C . LEU A 1 126 ? -2.157 16.335 -4.856 1.00 73.19 126 LEU A C 1
ATOM 1036 O O . LEU A 1 126 ? -1.396 17.251 -4.564 1.00 73.19 126 LEU A O 1
ATOM 1040 N N . LYS A 1 127 ? -3.392 16.550 -5.291 1.00 66.38 127 LYS A N 1
ATOM 1041 C CA . LYS A 1 127 ? -4.154 17.793 -5.257 1.00 66.38 127 LYS A CA 1
ATOM 1042 C C . LYS A 1 127 ? -5.128 17.704 -4.083 1.00 66.38 127 LYS A C 1
ATOM 1044 O O . LYS A 1 127 ? -6.003 16.843 -4.068 1.00 66.38 127 LYS A O 1
ATOM 1049 N N . THR A 1 128 ? -4.988 18.566 -3.089 1.00 60.59 128 THR A N 1
ATOM 1050 C CA . THR A 1 128 ? -5.903 18.653 -1.938 1.00 60.59 128 THR A CA 1
ATOM 1051 C C . THR A 1 128 ? -6.222 20.122 -1.626 1.00 60.59 128 THR A C 1
ATOM 1053 O O . THR A 1 128 ? -5.593 21.018 -2.192 1.00 60.59 128 THR A O 1
ATOM 1056 N N . PRO A 1 129 ? -7.228 20.419 -0.782 1.00 61.97 129 PRO A N 1
ATOM 1057 C CA . PRO A 1 129 ? -7.423 21.767 -0.248 1.00 61.97 129 PRO A CA 1
ATOM 1058 C C . PRO A 1 129 ? -6.136 22.299 0.414 1.00 61.97 129 PRO A C 1
ATOM 1060 O O . PRO A 1 129 ? -5.341 21.525 0.955 1.00 61.97 129 PRO A O 1
ATOM 1063 N N . ALA A 1 130 ? -5.905 23.614 0.331 1.00 59.94 130 ALA A N 1
ATOM 1064 C CA . ALA A 1 130 ? -4.611 24.241 0.635 1.00 59.94 130 ALA A CA 1
ATOM 1065 C C . ALA A 1 130 ? -4.074 23.959 2.055 1.00 59.94 130 ALA A C 1
ATOM 1067 O O . ALA A 1 130 ? -2.862 23.903 2.260 1.00 59.94 130 ALA A O 1
ATOM 1068 N N . ASP A 1 131 ? -4.959 23.750 3.028 1.00 61.97 131 ASP A N 1
ATOM 1069 C CA . ASP A 1 131 ? -4.633 23.459 4.426 1.00 61.97 131 ASP A CA 1
ATOM 1070 C C . ASP A 1 131 ? -4.085 22.035 4.642 1.00 61.97 131 ASP A C 1
ATOM 1072 O O . ASP A 1 131 ? -3.217 21.827 5.493 1.00 61.97 131 ASP A O 1
ATOM 1076 N N . MET A 1 132 ? -4.521 21.054 3.845 1.00 72.50 132 MET A N 1
ATOM 1077 C CA . MET A 1 132 ? -3.990 19.685 3.900 1.00 72.50 132 MET A CA 1
ATOM 1078 C C . MET A 1 132 ? -2.657 19.546 3.153 1.00 72.50 132 MET A C 1
ATOM 1080 O O . MET A 1 132 ? -1.777 18.822 3.624 1.00 72.50 132 MET A O 1
ATOM 1084 N N . ILE A 1 133 ? -2.490 20.252 2.024 1.00 68.88 133 ILE A N 1
ATOM 1085 C CA . ILE A 1 133 ? -1.250 20.240 1.221 1.00 68.88 133 ILE A CA 1
ATOM 1086 C C . ILE A 1 133 ? -0.058 20.670 2.070 1.00 68.88 133 ILE A C 1
ATOM 1088 O O . ILE A 1 133 ? 0.939 19.957 2.120 1.00 68.88 133 ILE A O 1
ATOM 1092 N N . TYR A 1 134 ? -0.175 21.792 2.785 1.00 72.31 134 TYR A N 1
ATOM 1093 C CA . TYR A 1 134 ? 0.945 22.348 3.545 1.00 72.31 134 TYR A CA 1
ATOM 1094 C C . TYR A 1 134 ? 1.524 21.356 4.567 1.00 72.31 134 TYR A C 1
ATOM 1096 O O . TYR A 1 134 ? 2.742 21.223 4.696 1.00 72.31 134 TYR A O 1
ATOM 1104 N N . ASN A 1 135 ? 0.659 20.616 5.270 1.00 78.06 135 ASN A N 1
ATOM 1105 C CA . ASN A 1 135 ? 1.107 19.614 6.237 1.00 78.06 135 ASN A CA 1
ATOM 1106 C C . ASN A 1 135 ? 1.766 18.406 5.561 1.00 78.06 135 ASN A C 1
ATOM 1108 O O . ASN A 1 135 ? 2.781 17.926 6.059 1.00 78.06 135 ASN A O 1
ATOM 1112 N N . LEU A 1 136 ? 1.234 17.936 4.429 1.00 83.69 136 LEU A N 1
ATOM 1113 C CA . LEU A 1 136 ? 1.795 16.798 3.694 1.00 83.69 136 LEU A CA 1
ATOM 1114 C C . LEU A 1 136 ? 3.128 17.150 3.016 1.00 83.69 136 LEU A C 1
ATOM 1116 O O . LEU A 1 136 ? 4.097 16.401 3.146 1.00 83.69 136 LEU A O 1
ATOM 1120 N N . GLU A 1 137 ? 3.220 18.316 2.375 1.00 79.50 137 GLU A N 1
ATOM 1121 C CA . GLU A 1 137 ? 4.444 18.805 1.728 1.00 79.50 137 GLU A CA 1
ATOM 1122 C C . GLU A 1 137 ? 5.583 18.991 2.731 1.00 79.50 137 GLU A C 1
ATOM 1124 O O . GLU A 1 137 ? 6.715 18.590 2.459 1.00 79.50 137 GLU A O 1
ATOM 1129 N N . LYS A 1 138 ? 5.288 19.511 3.931 1.00 81.00 138 LYS A N 1
ATOM 1130 C CA . LYS A 1 138 ? 6.277 19.625 5.015 1.00 81.00 138 LYS A CA 1
ATOM 1131 C C . LYS A 1 138 ? 6.860 18.267 5.429 1.00 81.00 138 LYS A C 1
ATOM 1133 O O . LYS A 1 138 ? 7.991 18.215 5.904 1.00 81.00 138 LYS A O 1
ATOM 1138 N N . GLN A 1 139 ? 6.109 17.182 5.243 1.00 83.00 139 GLN A N 1
ATOM 1139 C CA . GLN A 1 139 ? 6.541 15.808 5.525 1.00 83.00 139 GLN A CA 1
ATOM 1140 C C . GLN A 1 139 ? 7.122 15.100 4.290 1.00 83.00 139 GLN A C 1
ATOM 1142 O O . GLN A 1 139 ? 7.417 13.909 4.350 1.00 83.00 139 GLN A O 1
ATOM 1147 N N . GLY A 1 140 ? 7.278 15.799 3.159 1.00 83.06 140 GLY A N 1
ATOM 1148 C CA . GLY A 1 140 ? 7.751 15.205 1.906 1.00 83.06 140 GLY A CA 1
ATOM 1149 C C . GLY A 1 140 ? 6.752 14.232 1.269 1.00 83.06 140 GLY A C 1
ATOM 1150 O O . GLY A 1 140 ? 7.142 13.387 0.463 1.00 83.06 140 GLY A O 1
ATOM 1151 N N . VAL A 1 141 ? 5.469 14.324 1.631 1.00 87.12 141 VAL A N 1
ATOM 1152 C CA . VAL A 1 141 ? 4.402 13.463 1.115 1.00 87.12 141 VAL A CA 1
ATOM 1153 C C . VAL A 1 141 ? 3.725 14.150 -0.062 1.00 87.12 141 VAL A C 1
ATOM 1155 O O . VAL A 1 141 ? 2.971 15.103 0.101 1.00 87.12 141 VAL A O 1
ATOM 1158 N N . SER A 1 142 ? 3.985 13.640 -1.260 1.00 83.81 142 SER A N 1
ATOM 1159 C CA . SER A 1 142 ? 3.500 14.216 -2.519 1.00 83.81 142 SER A CA 1
ATOM 1160 C C . SER A 1 142 ? 2.701 13.234 -3.375 1.00 83.81 142 SER A C 1
ATOM 1162 O O . SER A 1 142 ? 1.974 13.656 -4.268 1.00 83.81 142 SER A O 1
ATOM 1164 N N . THR A 1 143 ? 2.788 11.930 -3.098 1.00 85.06 143 THR A N 1
ATOM 1165 C CA . THR A 1 143 ? 2.140 10.872 -3.886 1.00 85.06 143 THR A CA 1
ATOM 1166 C C . THR A 1 143 ? 1.211 10.012 -3.032 1.00 85.06 143 THR A C 1
ATOM 1168 O O . THR A 1 143 ? 1.332 9.957 -1.808 1.00 85.06 143 THR A O 1
ATOM 1171 N N . TRP A 1 144 ? 0.298 9.283 -3.680 1.00 87.44 144 TRP A N 1
ATOM 1172 C CA . TRP A 1 144 ? -0.602 8.340 -3.003 1.00 87.44 144 TRP A CA 1
ATOM 1173 C C . TRP A 1 144 ? 0.142 7.272 -2.186 1.00 87.44 144 TRP A C 1
ATOM 1175 O O . TRP A 1 144 ? -0.181 7.042 -1.023 1.00 87.44 144 TRP A O 1
ATOM 1185 N N . GLY A 1 145 ? 1.181 6.659 -2.763 1.00 86.50 145 GLY A N 1
ATOM 1186 C CA . GLY A 1 145 ? 1.996 5.661 -2.065 1.00 86.50 145 GLY A CA 1
ATOM 1187 C C . GLY A 1 145 ? 2.726 6.244 -0.853 1.00 86.50 145 GLY A C 1
ATOM 1188 O O . GLY A 1 145 ? 2.759 5.624 0.211 1.00 86.50 145 GLY A O 1
ATOM 1189 N N . GLN A 1 146 ? 3.250 7.470 -0.979 1.00 88.00 146 GLN A N 1
ATOM 1190 C CA . GLN A 1 146 ? 3.864 8.188 0.141 1.00 88.00 146 GLN A CA 1
ATOM 1191 C C . GLN A 1 146 ? 2.846 8.496 1.240 1.00 88.00 146 GLN A C 1
ATOM 1193 O O . GLN A 1 146 ? 3.173 8.337 2.410 1.00 88.00 146 GLN A O 1
ATOM 1198 N N . LEU A 1 147 ? 1.614 8.875 0.886 1.00 91.88 147 LEU A N 1
ATOM 1199 C CA . LEU A 1 147 ? 0.551 9.132 1.856 1.00 91.88 147 LEU A CA 1
ATOM 1200 C C . LEU A 1 147 ? 0.196 7.874 2.646 1.00 91.88 147 LEU A C 1
ATOM 1202 O O . LEU A 1 147 ? 0.170 7.922 3.874 1.00 91.88 147 LEU A O 1
ATOM 1206 N N . LEU A 1 148 ? -0.052 6.751 1.968 1.00 93.56 148 LEU A N 1
ATOM 1207 C CA . LEU A 1 148 ? -0.374 5.494 2.647 1.00 93.56 148 LEU A CA 1
ATOM 1208 C C . LEU A 1 148 ? 0.759 5.061 3.579 1.00 93.56 148 LEU A C 1
ATOM 1210 O O . LEU A 1 148 ? 0.502 4.699 4.726 1.00 93.56 148 LEU A O 1
ATOM 1214 N N . SER A 1 149 ? 2.008 5.153 3.109 1.00 91.56 149 SER A N 1
ATOM 1215 C CA . SER A 1 149 ? 3.182 4.860 3.931 1.00 91.56 149 SER A CA 1
ATOM 1216 C C . SER A 1 149 ? 3.269 5.798 5.138 1.00 91.56 149 SER A C 1
ATOM 1218 O O . SER A 1 149 ? 3.396 5.332 6.268 1.00 91.56 149 SER A O 1
ATOM 1220 N N . TYR A 1 150 ? 3.123 7.106 4.935 1.00 93.88 150 TYR A N 1
ATOM 1221 C CA . TYR A 1 150 ? 3.170 8.103 6.002 1.00 93.88 150 TYR A CA 1
ATOM 1222 C C . TYR A 1 150 ? 2.104 7.845 7.075 1.00 93.88 150 TYR A C 1
ATOM 1224 O O . TYR A 1 150 ? 2.435 7.702 8.251 1.00 93.88 150 TYR A O 1
ATOM 1232 N N . LEU A 1 151 ? 0.837 7.687 6.678 1.00 95.44 151 LEU A N 1
ATOM 1233 C CA . LEU A 1 151 ? -0.269 7.428 7.607 1.00 95.44 151 LEU A CA 1
ATOM 1234 C C . LEU A 1 151 ? -0.078 6.119 8.388 1.00 95.44 151 LEU A C 1
ATOM 1236 O O . LEU A 1 151 ? -0.353 6.067 9.592 1.00 95.44 151 LEU A O 1
ATOM 1240 N N . ARG A 1 152 ? 0.437 5.077 7.724 1.00 95.38 152 ARG A N 1
ATOM 1241 C CA . ARG A 1 152 ? 0.745 3.780 8.341 1.00 95.38 152 ARG A CA 1
ATOM 1242 C C . ARG A 1 152 ? 1.801 3.896 9.445 1.00 95.38 152 ARG A C 1
ATOM 1244 O O . ARG A 1 152 ? 1.698 3.192 10.448 1.00 95.38 152 ARG A O 1
ATOM 1251 N N . HIS A 1 153 ? 2.770 4.797 9.292 1.00 94.50 153 HIS A N 1
ATOM 1252 C CA . HIS A 1 153 ? 3.852 5.011 10.259 1.00 94.50 153 HIS A CA 1
ATOM 1253 C C . HIS A 1 153 ? 3.532 6.039 11.352 1.00 94.50 153 HIS A C 1
ATOM 1255 O O . HIS A 1 153 ? 4.272 6.120 12.331 1.00 94.50 153 HIS A O 1
ATOM 1261 N N . LEU A 1 154 ? 2.432 6.792 11.243 1.00 94.31 154 LEU A N 1
ATOM 1262 C CA . LEU A 1 154 ? 1.987 7.642 12.347 1.00 94.31 154 LEU A CA 1
ATOM 1263 C C . LEU A 1 154 ? 1.654 6.794 13.591 1.00 94.31 154 LEU A C 1
ATOM 1265 O O . LEU A 1 154 ? 1.074 5.713 13.453 1.00 94.31 154 LEU A O 1
ATOM 1269 N N . PRO A 1 155 ? 1.936 7.278 14.810 1.00 93.25 155 PRO A N 1
ATOM 1270 C CA . PRO A 1 155 ? 1.478 6.651 16.043 1.00 93.25 155 PRO A CA 1
ATOM 1271 C C . PRO A 1 155 ? -0.025 6.352 16.048 1.00 93.25 155 PRO A C 1
ATOM 1273 O O . PRO A 1 155 ? -0.842 7.110 15.509 1.00 93.25 155 PRO A O 1
ATOM 1276 N N . TYR A 1 156 ? -0.395 5.237 16.677 1.00 91.38 156 TYR A N 1
ATOM 1277 C CA . TYR A 1 156 ? -1.794 4.948 16.964 1.00 91.38 156 TYR A CA 1
ATOM 1278 C C . TYR A 1 156 ? -2.275 5.844 18.110 1.00 91.38 156 TYR A C 1
ATOM 1280 O O . TYR A 1 156 ? -1.657 5.881 19.170 1.00 91.38 156 TYR A O 1
ATOM 1288 N N . GLY A 1 157 ? -3.370 6.573 17.908 1.00 90.69 157 GLY A N 1
ATOM 1289 C CA . GLY A 1 157 ? -3.873 7.519 18.905 1.00 90.69 157 GLY A CA 1
ATOM 1290 C C . GLY A 1 157 ? -5.227 8.111 18.533 1.00 90.69 157 GLY A C 1
ATOM 1291 O O . GLY A 1 157 ? -5.570 8.218 17.356 1.00 90.69 157 GLY A O 1
ATOM 1292 N N . ARG A 1 158 ? -6.031 8.465 19.543 1.00 91.25 158 ARG A N 1
ATOM 1293 C CA . ARG A 1 158 ? -7.319 9.142 19.332 1.00 91.25 158 ARG A CA 1
ATOM 1294 C C . ARG A 1 158 ? -7.073 10.623 19.081 1.00 91.25 158 ARG A C 1
ATOM 1296 O O . ARG A 1 158 ? -6.470 11.282 19.920 1.00 91.25 158 ARG A O 1
ATOM 1303 N N . ASN A 1 159 ? -7.603 11.120 17.970 1.00 94.25 159 ASN A N 1
ATOM 1304 C CA . ASN A 1 159 ? -7.622 12.549 17.702 1.00 94.25 159 ASN A CA 1
ATOM 1305 C C . ASN A 1 159 ? -8.605 13.281 18.627 1.00 94.25 159 ASN A C 1
ATOM 1307 O O . ASN A 1 159 ? -9.549 12.657 19.130 1.00 94.25 159 ASN A O 1
ATOM 1311 N N . SER A 1 160 ? -8.421 14.591 18.824 1.00 93.69 160 SER A N 1
ATOM 1312 C CA . SER A 1 160 ? -9.310 15.401 19.682 1.00 93.69 160 SER A CA 1
ATOM 1313 C C . SER A 1 160 ? -10.769 15.415 19.204 1.00 93.69 160 SER A C 1
ATOM 1315 O O . SER A 1 160 ? -11.687 15.448 20.026 1.00 93.69 160 SER A O 1
ATOM 1317 N N . SER A 1 161 ? -10.994 15.293 17.892 1.00 91.12 161 SER A N 1
ATOM 1318 C CA . SER A 1 161 ? -12.311 15.112 17.277 1.00 91.12 161 SER A CA 1
ATOM 1319 C C . SER A 1 161 ? -12.327 13.893 16.354 1.00 91.12 161 SER A C 1
ATOM 1321 O O . SER A 1 161 ? -11.451 13.699 15.514 1.00 91.12 161 SER A O 1
ATOM 1323 N N . ARG A 1 162 ? -13.368 13.059 16.481 1.00 85.75 162 ARG A N 1
ATOM 1324 C CA . ARG A 1 162 ? -13.587 11.887 15.607 1.00 85.75 162 ARG A CA 1
ATOM 1325 C C . ARG A 1 162 ? -14.212 12.248 14.260 1.00 85.75 162 ARG A C 1
ATOM 1327 O O . ARG A 1 162 ? -14.224 11.409 13.364 1.00 85.75 162 ARG A O 1
ATOM 1334 N N . ASN A 1 163 ? -14.743 13.462 14.143 1.00 86.31 163 ASN A N 1
ATOM 1335 C CA . ASN A 1 163 ? -15.445 13.941 12.954 1.00 86.31 163 ASN A CA 1
ATOM 1336 C C . ASN A 1 163 ? -14.531 14.773 12.037 1.00 86.31 163 ASN A C 1
ATOM 1338 O O . ASN A 1 163 ? -14.975 15.223 10.988 1.00 86.31 163 ASN A O 1
ATOM 1342 N N . GLU A 1 164 ? -13.260 14.952 12.412 1.00 89.31 164 GLU A N 1
ATOM 1343 C CA . GLU A 1 164 ? -12.280 15.768 11.687 1.00 89.31 164 GLU A CA 1
ATOM 1344 C C . GLU A 1 164 ? -11.028 14.941 11.342 1.00 89.31 164 GLU A C 1
ATOM 1346 O O . GLU A 1 164 ? -10.024 14.979 12.054 1.00 89.31 164 GLU A O 1
ATOM 1351 N N . PRO A 1 165 ? -11.049 14.158 10.245 1.00 89.50 165 PRO A N 1
ATOM 1352 C CA . PRO A 1 165 ? -9.911 13.317 9.865 1.00 89.50 165 PRO A CA 1
ATOM 1353 C C . PRO A 1 165 ? -8.619 14.091 9.551 1.00 89.50 165 PRO A C 1
ATOM 1355 O O . PRO A 1 165 ? -7.539 13.506 9.596 1.00 89.50 165 PRO A O 1
ATOM 1358 N N . ASN A 1 166 ? -8.694 15.396 9.255 1.00 89.06 166 ASN A N 1
ATOM 1359 C CA . ASN A 1 166 ? -7.513 16.239 9.024 1.00 89.06 166 ASN A CA 1
ATOM 1360 C C . ASN A 1 166 ? -6.623 16.368 10.273 1.00 89.06 166 ASN A C 1
ATOM 1362 O O . ASN A 1 166 ? -5.414 16.563 10.134 1.00 89.06 166 ASN A O 1
ATOM 1366 N N . LEU A 1 167 ? -7.186 16.192 11.475 1.00 92.88 167 LEU A N 1
ATOM 1367 C CA . LEU A 1 167 ? -6.437 16.209 12.729 1.00 92.88 167 LEU A CA 1
ATOM 1368 C C . LEU A 1 167 ? -5.351 15.136 12.776 1.00 92.88 167 LEU A C 1
ATOM 1370 O O . LEU A 1 167 ? -4.376 15.313 13.494 1.00 92.88 167 LEU A O 1
ATOM 1374 N N . VAL A 1 168 ? -5.441 14.083 11.958 1.00 94.31 168 VAL A N 1
ATOM 1375 C CA . VAL A 1 168 ? -4.359 13.099 11.824 1.00 94.31 168 VAL A CA 1
ATOM 1376 C C . VAL A 1 168 ? -3.040 13.756 11.408 1.00 94.31 168 VAL A C 1
ATOM 1378 O O . VAL A 1 168 ? -1.984 13.387 11.919 1.00 94.31 168 VAL A O 1
ATOM 1381 N N . LEU A 1 169 ? -3.099 14.757 10.525 1.00 92.12 169 LEU A N 1
ATOM 1382 C CA . LEU A 1 169 ? -1.925 15.500 10.059 1.00 92.12 169 LEU A CA 1
ATOM 1383 C C . LEU A 1 169 ? -1.467 16.561 11.068 1.00 92.12 169 LEU A C 1
ATOM 1385 O O . LEU A 1 169 ? -0.281 16.861 11.150 1.00 92.12 169 LEU A O 1
ATOM 1389 N N . VAL A 1 170 ? -2.402 17.137 11.827 1.00 91.06 170 VAL A N 1
ATOM 1390 C CA . VAL A 1 170 ? -2.120 18.212 12.795 1.00 91.06 170 VAL A CA 1
ATOM 1391 C C . VAL A 1 170 ? -1.555 17.643 14.100 1.00 91.06 170 VAL A C 1
ATOM 1393 O O . VAL A 1 170 ? -0.558 18.134 14.625 1.00 91.06 170 VAL A O 1
ATOM 1396 N N . GLU A 1 171 ? -2.171 16.580 14.608 1.00 94.06 171 GLU A N 1
ATOM 1397 C CA . GLU A 1 171 ? -1.853 15.936 15.885 1.00 94.06 171 GLU A CA 1
ATOM 1398 C C . GLU A 1 171 ? -0.866 14.768 15.729 1.00 94.06 171 GLU A C 1
ATOM 1400 O O . GLU A 1 171 ? -0.481 14.155 16.721 1.00 94.06 171 GLU A O 1
ATOM 1405 N N . ASN A 1 172 ? -0.437 14.463 14.497 1.00 93.75 172 ASN A N 1
ATOM 1406 C CA . ASN A 1 172 ? 0.554 13.431 14.164 1.00 93.75 172 ASN A CA 1
ATOM 1407 C C . ASN A 1 172 ? 0.238 12.045 14.756 1.00 93.75 172 ASN A C 1
ATOM 1409 O O . ASN A 1 172 ? 1.138 11.298 15.134 1.00 93.75 172 ASN A O 1
ATOM 1413 N N . CYS A 1 173 ? -1.039 11.685 14.846 1.00 94.38 173 CYS A N 1
ATOM 1414 C CA . CYS A 1 173 ? -1.489 10.365 15.274 1.00 94.38 173 CYS A CA 1
ATOM 1415 C C . CYS A 1 173 ? -2.875 10.065 14.700 1.00 94.38 173 CYS A C 1
ATOM 1417 O O . CYS A 1 173 ? -3.585 10.963 14.248 1.00 94.38 173 CYS A O 1
ATOM 1419 N N . GLY A 1 174 ? -3.286 8.801 14.718 1.00 94.88 174 GLY A N 1
ATOM 1420 C CA . GLY A 1 174 ? -4.645 8.452 14.321 1.00 94.88 174 GLY A CA 1
ATOM 1421 C C . GLY A 1 174 ? -5.032 7.023 14.665 1.00 94.88 174 GLY A C 1
ATOM 1422 O O . GLY A 1 174 ? -4.199 6.202 15.040 1.00 94.88 174 GLY A O 1
ATOM 1423 N N . THR A 1 175 ? -6.313 6.716 14.512 1.00 94.12 175 THR A N 1
ATOM 1424 C CA . THR A 1 175 ? -6.873 5.371 14.715 1.00 94.12 175 THR A CA 1
ATOM 1425 C C . THR A 1 175 ? -7.118 4.680 13.376 1.00 94.12 175 THR A C 1
ATOM 1427 O O . THR A 1 175 ? -6.978 5.303 12.319 1.00 94.12 175 THR A O 1
ATOM 1430 N N . CYS A 1 176 ? -7.579 3.423 13.400 1.00 94.81 176 CYS A N 1
ATOM 1431 C CA . CYS A 1 176 ? -8.072 2.761 12.191 1.00 94.81 176 CYS A CA 1
ATOM 1432 C C . CYS A 1 176 ? -9.166 3.591 11.499 1.00 94.81 176 CYS A C 1
ATOM 1434 O O . CYS A 1 176 ? -9.222 3.663 10.281 1.00 94.81 176 CYS A O 1
ATOM 1436 N N . SER A 1 177 ? -9.995 4.319 12.245 1.00 95.44 177 SER A N 1
ATOM 1437 C CA . SER A 1 177 ? -11.039 5.152 11.651 1.00 95.44 177 SER A CA 1
ATOM 1438 C C . SER A 1 177 ? -10.493 6.425 11.010 1.00 95.44 177 SER A C 1
ATOM 1440 O O . SER A 1 177 ? -10.768 6.672 9.838 1.00 95.44 177 SER A O 1
ATOM 1442 N N . SER A 1 178 ? -9.713 7.226 11.742 1.00 95.81 178 SER A N 1
ATOM 1443 C CA . SER A 1 178 ? -9.293 8.548 11.257 1.00 95.81 178 SER A CA 1
ATOM 1444 C C . SER A 1 178 ? -8.251 8.472 10.137 1.00 95.81 178 SER A C 1
ATOM 1446 O O . SER A 1 178 ? -8.363 9.217 9.164 1.00 95.81 178 SER A O 1
ATOM 1448 N N . LYS A 1 179 ? -7.302 7.525 10.194 1.00 96.94 179 LYS A N 1
ATOM 1449 C CA . LYS A 1 179 ? -6.281 7.353 9.144 1.00 96.94 179 LYS A CA 1
ATOM 1450 C C . LYS A 1 179 ? -6.883 6.917 7.807 1.00 96.94 179 LYS A C 1
ATOM 1452 O O . LYS A 1 179 ? -6.595 7.523 6.778 1.00 96.94 179 LYS A O 1
ATOM 1457 N N . HIS A 1 180 ? -7.743 5.896 7.814 1.00 97.69 180 HIS A N 1
ATOM 1458 C CA . HIS A 1 180 ? -8.364 5.395 6.585 1.00 97.69 180 HIS A CA 1
ATOM 1459 C C . HIS A 1 180 ? -9.411 6.375 6.034 1.00 97.69 180 HIS A C 1
ATOM 1461 O O . HIS A 1 180 ? -9.503 6.531 4.817 1.00 97.69 180 HIS A O 1
ATOM 1467 N N . ALA A 1 181 ? -10.143 7.091 6.900 1.00 96.75 181 ALA A N 1
ATOM 1468 C CA . ALA A 1 181 ? -11.031 8.174 6.473 1.00 96.75 181 ALA A CA 1
ATOM 1469 C C . ALA A 1 181 ? -10.256 9.293 5.761 1.00 96.75 181 ALA A C 1
ATOM 1471 O O . ALA A 1 181 ? -10.645 9.694 4.667 1.00 96.75 181 ALA A O 1
ATOM 1472 N N . LEU A 1 182 ? -9.132 9.749 6.329 1.00 95.25 182 LEU A N 1
ATOM 1473 C CA . LEU A 1 182 ? -8.283 10.762 5.697 1.00 95.25 182 LEU A CA 1
ATOM 1474 C C . LEU A 1 182 ? -7.742 10.284 4.343 1.00 95.25 182 LEU A C 1
ATOM 1476 O O . LEU A 1 182 ? -7.816 11.016 3.358 1.00 95.25 182 LEU A O 1
ATOM 1480 N N . ALA A 1 183 ? -7.248 9.047 4.269 1.00 95.38 183 ALA A N 1
ATOM 1481 C CA . ALA A 1 183 ? -6.783 8.465 3.014 1.00 95.38 183 ALA A CA 1
ATOM 1482 C C . ALA A 1 183 ? -7.899 8.430 1.953 1.00 95.38 183 ALA A C 1
ATOM 1484 O O . ALA A 1 183 ? -7.664 8.819 0.811 1.00 95.38 183 ALA A O 1
ATOM 1485 N N . LYS A 1 184 ? -9.124 8.037 2.326 1.00 95.75 184 LYS A N 1
ATOM 1486 C CA . LYS A 1 184 ? -10.282 8.028 1.419 1.00 95.75 184 LYS A CA 1
ATOM 1487 C C . LYS A 1 184 ? -10.659 9.433 0.935 1.00 95.75 184 LYS A C 1
ATOM 1489 O O . LYS A 1 184 ? -10.865 9.609 -0.260 1.00 95.75 184 LYS A O 1
ATOM 1494 N N . ILE A 1 185 ? -10.677 10.432 1.823 1.00 93.19 185 ILE A N 1
ATOM 1495 C CA . ILE A 1 185 ? -10.937 11.839 1.460 1.00 93.19 185 ILE A CA 1
ATOM 1496 C C . ILE A 1 185 ? -9.922 12.321 0.418 1.00 93.19 185 ILE A C 1
ATOM 1498 O O . ILE A 1 185 ? -10.291 12.923 -0.592 1.00 93.19 185 ILE A O 1
ATOM 1502 N N . ILE A 1 186 ? -8.637 12.034 0.640 1.00 91.81 186 ILE A N 1
ATOM 1503 C CA . ILE A 1 186 ? -7.571 12.445 -0.277 1.00 91.81 186 ILE A CA 1
ATOM 1504 C C . ILE A 1 186 ? -7.665 11.684 -1.607 1.00 91.81 186 ILE A C 1
ATOM 1506 O O . ILE A 1 186 ? -7.464 12.292 -2.659 1.00 91.81 186 ILE A O 1
ATOM 1510 N N . ALA A 1 187 ? -8.006 10.392 -1.585 1.00 91.69 187 ALA A N 1
ATOM 1511 C CA . ALA A 1 187 ? -8.247 9.608 -2.796 1.00 91.69 187 ALA A CA 1
ATOM 1512 C C . ALA A 1 187 ? -9.358 10.222 -3.659 1.00 91.69 187 ALA A C 1
ATOM 1514 O O . ALA A 1 187 ? -9.151 10.443 -4.855 1.00 91.69 187 ALA A O 1
ATOM 1515 N N . ASP A 1 188 ? -10.492 10.569 -3.046 1.00 90.56 188 ASP A N 1
ATOM 1516 C CA . ASP A 1 188 ? -11.646 11.155 -3.735 1.00 90.56 188 ASP A CA 1
ATOM 1517 C C . ASP A 1 188 ? -11.315 12.524 -4.332 1.00 90.56 188 ASP A C 1
ATOM 1519 O O . ASP A 1 188 ? -11.569 12.764 -5.515 1.00 90.56 188 ASP A O 1
ATOM 1523 N N . ALA A 1 189 ? -10.645 13.387 -3.560 1.00 87.62 189 ALA A N 1
ATOM 1524 C CA . ALA A 1 189 ? -10.178 14.694 -4.030 1.00 87.62 189 ALA A CA 1
ATOM 1525 C C . ALA A 1 189 ? -9.223 14.594 -5.236 1.00 87.62 189 ALA A C 1
ATOM 1527 O O . ALA A 1 189 ? -9.131 15.518 -6.044 1.00 87.62 189 ALA A O 1
ATOM 1528 N N . ASN A 1 190 ? -8.536 13.458 -5.380 1.00 85.94 190 ASN A N 1
ATOM 1529 C CA . ASN A 1 190 ? -7.573 13.188 -6.445 1.00 85.94 190 ASN A CA 1
ATOM 1530 C C . ASN A 1 190 ? -8.109 12.316 -7.578 1.00 85.94 190 ASN A C 1
ATOM 1532 O O . ASN A 1 190 ? -7.352 11.980 -8.494 1.00 85.94 190 ASN A O 1
ATOM 1536 N N . SER A 1 191 ? -9.394 11.950 -7.536 1.00 85.31 191 SER A N 1
ATOM 1537 C CA . SER A 1 191 ? -9.988 11.004 -8.488 1.00 85.31 191 SER A CA 1
ATOM 1538 C C . SER A 1 191 ? -9.187 9.694 -8.585 1.00 85.31 191 SER A C 1
ATOM 1540 O O . SER A 1 191 ? -9.014 9.136 -9.672 1.00 85.31 191 SER A O 1
ATOM 1542 N N . ILE A 1 192 ? -8.649 9.220 -7.456 1.00 85.25 192 ILE A N 1
ATOM 1543 C CA . ILE A 1 192 ? -7.997 7.912 -7.364 1.00 85.25 192 ILE A CA 1
ATOM 1544 C C . ILE A 1 192 ? -9.109 6.869 -7.273 1.00 85.25 192 ILE A C 1
ATOM 1546 O O . ILE A 1 192 ? -9.773 6.721 -6.248 1.00 85.25 192 ILE A O 1
ATOM 1550 N N . SER A 1 193 ? -9.342 6.173 -8.381 1.00 85.31 193 SER A N 1
ATOM 1551 C CA . SER A 1 193 ? -10.387 5.161 -8.497 1.00 85.31 193 SER A CA 1
ATOM 1552 C C . SER A 1 193 ? -10.060 3.893 -7.711 1.00 85.31 193 SER A C 1
ATOM 1554 O O . SER A 1 193 ? -8.900 3.588 -7.439 1.00 85.31 193 SER A O 1
ATOM 1556 N N . GLY A 1 194 ? -11.101 3.119 -7.401 1.00 87.31 194 GLY A N 1
ATOM 1557 C CA . GLY A 1 194 ? -10.955 1.789 -6.812 1.00 87.31 194 GLY A CA 1
ATOM 1558 C C . GLY A 1 194 ? -10.606 1.781 -5.325 1.00 87.31 194 GLY A C 1
ATOM 1559 O O . GLY A 1 194 ? -10.313 0.711 -4.809 1.00 87.31 194 GLY A O 1
ATOM 1560 N N . VAL A 1 195 ? -10.642 2.931 -4.639 1.00 94.31 195 VAL A N 1
ATOM 1561 C CA . VAL A 1 195 ? -10.416 3.047 -3.190 1.00 94.31 195 VAL A CA 1
ATOM 1562 C C . VAL A 1 195 ? -11.761 3.052 -2.466 1.00 94.31 195 VAL A C 1
ATOM 1564 O O . VAL A 1 195 ? -12.526 4.005 -2.593 1.00 94.31 195 VAL A O 1
ATOM 1567 N N . ARG A 1 196 ? -12.041 2.007 -1.687 1.00 97.69 196 ARG A N 1
ATOM 1568 C CA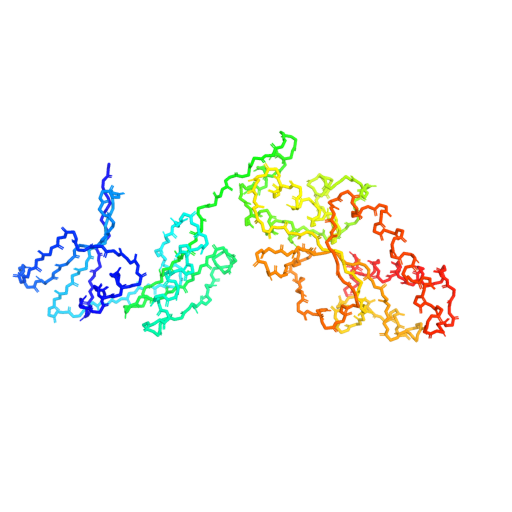 . ARG A 1 196 ? -13.248 1.852 -0.860 1.00 97.69 196 ARG A CA 1
ATOM 1569 C C . ARG A 1 196 ? -12.873 1.877 0.613 1.00 97.69 196 ARG A C 1
ATOM 1571 O O . ARG A 1 196 ? -11.845 1.322 0.993 1.00 97.69 196 ARG A O 1
ATOM 1578 N N . LEU A 1 197 ? -13.695 2.508 1.445 1.00 98.44 197 LEU A N 1
ATOM 1579 C CA . LEU A 1 197 ? -13.512 2.516 2.896 1.00 98.44 197 LEU A CA 1
ATOM 1580 C C . LEU A 1 197 ? -14.474 1.507 3.513 1.00 98.44 197 LEU A C 1
ATOM 1582 O O . LEU A 1 197 ? -15.684 1.621 3.350 1.00 98.44 197 LEU A O 1
ATOM 1586 N N . ILE A 1 198 ? -13.937 0.512 4.207 1.00 98.62 198 ILE A N 1
ATOM 1587 C CA . ILE A 1 198 ? -14.719 -0.604 4.731 1.00 98.62 198 ILE A CA 1
ATOM 1588 C C . ILE A 1 198 ? -14.784 -0.509 6.249 1.00 98.62 198 ILE A C 1
ATOM 1590 O O . ILE A 1 198 ? -13.755 -0.360 6.908 1.00 98.62 198 ILE A O 1
ATOM 1594 N N . LEU A 1 199 ? -15.989 -0.634 6.803 1.00 98.56 199 LEU A N 1
ATOM 1595 C CA . LEU A 1 199 ? -16.212 -0.903 8.218 1.00 98.56 199 LEU A CA 1
ATOM 1596 C C . LEU A 1 199 ? -16.467 -2.395 8.396 1.00 98.56 199 LEU A C 1
ATOM 1598 O O . LEU A 1 199 ? -17.316 -2.975 7.720 1.00 98.56 199 LEU A O 1
ATOM 1602 N N . SER A 1 200 ? -15.759 -3.005 9.338 1.00 98.19 200 SER A N 1
ATOM 1603 C CA . SER A 1 200 ? -15.946 -4.402 9.712 1.00 98.19 200 SER A CA 1
ATOM 1604 C C . SER A 1 200 ? -16.161 -4.567 11.208 1.00 98.19 200 SER A C 1
ATOM 1606 O O . SER A 1 200 ? -15.626 -3.803 12.010 1.00 98.19 200 SER A O 1
ATOM 1608 N N . MET A 1 201 ? -16.943 -5.580 11.565 1.00 98.25 201 MET A N 1
ATOM 1609 C CA . MET A 1 201 ? -16.958 -6.158 12.903 1.00 98.25 201 MET A CA 1
ATOM 1610 C C . MET A 1 201 ? -16.194 -7.469 12.843 1.00 98.25 201 MET A C 1
ATOM 1612 O O . MET A 1 201 ? -16.536 -8.327 12.028 1.00 98.25 201 MET A O 1
ATOM 1616 N N . TYR A 1 202 ? -15.195 -7.636 13.698 1.00 97.38 202 TYR A N 1
ATOM 1617 C CA . TYR A 1 202 ? -14.413 -8.868 13.778 1.00 97.38 202 TYR A CA 1
ATOM 1618 C C . TYR A 1 202 ? -14.306 -9.355 15.223 1.00 97.38 202 TYR A C 1
ATOM 1620 O O . TYR A 1 202 ? -14.515 -8.588 16.167 1.00 97.38 202 TYR A O 1
ATOM 1628 N N . LYS A 1 203 ? -14.008 -10.643 15.396 1.00 97.25 203 LYS A N 1
ATOM 1629 C CA . LYS A 1 203 ? -13.774 -11.252 16.708 1.00 97.25 203 LYS A CA 1
ATOM 1630 C C . LYS A 1 203 ? -12.381 -10.876 17.214 1.00 97.25 203 LYS A C 1
ATOM 1632 O O . LYS A 1 203 ? -11.416 -11.578 16.933 1.00 97.25 203 LYS A O 1
ATOM 1637 N N . MET A 1 204 ? -12.260 -9.780 17.956 1.00 96.00 204 MET A N 1
ATOM 1638 C CA . MET A 1 204 ? -10.982 -9.366 18.537 1.00 96.00 204 MET A CA 1
ATOM 1639 C C . MET A 1 204 ? -10.566 -10.333 19.648 1.00 96.00 204 MET A C 1
ATOM 1641 O O . MET A 1 204 ? -11.339 -10.584 20.575 1.00 96.00 204 MET A O 1
ATOM 1645 N N . ASN A 1 205 ? -9.350 -10.869 19.551 1.00 93.56 205 ASN A N 1
ATOM 1646 C CA . ASN A 1 205 ? -8.762 -11.787 20.525 1.00 93.56 205 ASN A CA 1
ATOM 1647 C C . ASN A 1 205 ? -7.225 -11.646 20.556 1.00 93.56 205 ASN A C 1
ATOM 1649 O O . ASN A 1 205 ? -6.631 -10.941 19.740 1.00 93.56 205 ASN A O 1
ATOM 1653 N N . SER A 1 206 ? -6.562 -12.318 21.500 1.00 88.75 206 SER A N 1
ATOM 1654 C CA . SER A 1 206 ? -5.105 -12.216 21.687 1.00 88.75 206 SER A CA 1
ATOM 1655 C C . SER A 1 206 ? -4.274 -12.776 20.525 1.00 88.75 206 SER A C 1
ATOM 1657 O O . SER A 1 206 ? -3.116 -12.389 20.381 1.00 88.75 206 SER A O 1
ATOM 1659 N N . SER A 1 207 ? -4.843 -13.653 19.688 1.00 87.50 207 SER A N 1
ATOM 1660 C CA . SER A 1 207 ? -4.142 -14.244 18.541 1.00 87.50 207 SER A CA 1
ATOM 1661 C C . SER A 1 207 ? -4.086 -13.307 17.331 1.00 87.50 207 SER A C 1
ATOM 1663 O O . SER A 1 207 ? -3.044 -13.213 16.685 1.00 87.50 207 SER A O 1
ATOM 1665 N N . ASN A 1 208 ? -5.169 -12.573 17.051 1.00 89.00 208 ASN A N 1
ATOM 1666 C CA . ASN A 1 208 ? -5.247 -11.657 15.907 1.00 89.00 208 ASN A CA 1
ATOM 1667 C C . ASN A 1 208 ? -4.922 -10.200 16.255 1.00 89.00 208 ASN A C 1
ATOM 1669 O O . ASN A 1 208 ? -4.626 -9.411 15.355 1.00 89.00 208 ASN A O 1
ATOM 1673 N N . THR A 1 209 ? -4.932 -9.853 17.545 1.00 86.75 209 THR A N 1
ATOM 1674 C CA . THR A 1 209 ? -4.670 -8.498 18.038 1.00 86.75 209 THR A CA 1
ATOM 1675 C C . THR A 1 209 ? -3.585 -8.525 19.124 1.00 86.75 209 THR A C 1
ATOM 1677 O O . THR A 1 209 ? -3.879 -8.419 20.321 1.00 86.75 209 THR A O 1
ATOM 1680 N N . PRO A 1 210 ? -2.305 -8.688 18.738 1.00 82.06 210 PRO A N 1
ATOM 1681 C CA . PRO A 1 210 ? -1.195 -8.631 19.681 1.00 82.06 210 PRO A CA 1
ATOM 1682 C C . PRO A 1 210 ? -1.185 -7.300 20.448 1.00 82.06 210 PRO A C 1
ATOM 1684 O O . PRO A 1 210 ? -1.363 -6.238 19.857 1.00 82.06 210 PRO A O 1
ATOM 1687 N N . GLY A 1 211 ? -0.968 -7.351 21.766 1.00 82.56 211 GLY A N 1
ATOM 1688 C CA . GLY A 1 211 ? -0.942 -6.163 22.633 1.00 82.56 211 GLY A CA 1
ATOM 1689 C C . GLY A 1 211 ? -2.201 -5.933 23.477 1.00 82.56 211 GLY A C 1
ATOM 1690 O O . GLY A 1 211 ? -2.202 -5.035 24.315 1.00 82.56 211 GLY A O 1
ATOM 1691 N N . LEU A 1 212 ? -3.246 -6.759 23.338 1.00 83.94 212 LEU A N 1
ATOM 1692 C CA . LEU A 1 212 ? -4.408 -6.722 24.244 1.00 83.94 212 LEU A CA 1
ATOM 1693 C C . LEU A 1 212 ? -4.044 -7.029 25.707 1.00 83.94 212 LEU A C 1
ATOM 1695 O O . LEU A 1 212 ? -4.683 -6.515 26.628 1.00 83.94 212 LEU A O 1
ATOM 1699 N N . GLY A 1 213 ? -3.023 -7.864 25.919 1.00 83.19 213 GLY A N 1
ATOM 1700 C CA . GLY A 1 213 ? -2.719 -8.464 27.216 1.00 83.19 213 GLY A CA 1
ATOM 1701 C C . GLY A 1 213 ? -3.768 -9.505 27.617 1.00 83.19 213 GLY A C 1
ATOM 1702 O O . GLY A 1 213 ? -4.416 -10.107 26.762 1.00 83.19 213 GLY A O 1
ATOM 1703 N N . ASP A 1 214 ? -3.965 -9.670 28.924 1.00 88.81 214 ASP A N 1
ATOM 1704 C CA . ASP A 1 214 ? -4.834 -10.709 29.494 1.00 88.81 214 ASP A CA 1
ATOM 1705 C C . ASP A 1 214 ? -6.260 -10.217 29.801 1.00 88.81 214 ASP A C 1
ATOM 1707 O O . ASP A 1 214 ? -6.997 -10.871 30.530 1.00 88.81 214 ASP A O 1
ATOM 1711 N N . ILE A 1 215 ? -6.675 -9.055 29.278 1.00 92.38 215 ILE A N 1
ATOM 1712 C CA . ILE A 1 215 ? -7.975 -8.450 29.629 1.00 92.38 215 ILE A CA 1
ATOM 1713 C C . ILE A 1 215 ? -9.129 -9.413 29.324 1.00 92.38 215 ILE A C 1
ATOM 1715 O O . ILE A 1 215 ? -9.975 -9.664 30.177 1.00 92.38 215 ILE A O 1
ATOM 1719 N N . LEU A 1 216 ? -9.162 -9.991 28.121 1.00 93.38 216 LEU A N 1
ATOM 1720 C CA . LEU A 1 216 ? -10.265 -10.873 27.732 1.00 93.38 216 LEU A CA 1
ATOM 1721 C C . LEU A 1 216 ? -10.299 -12.152 28.580 1.00 93.38 216 LEU A C 1
ATOM 1723 O O . LEU A 1 216 ? -11.369 -12.553 29.032 1.00 93.38 216 LEU A O 1
ATOM 1727 N N . SER A 1 217 ? -9.139 -12.749 28.875 1.00 92.38 217 SER A N 1
ATOM 1728 C CA . SER A 1 217 ? -9.061 -13.957 29.703 1.00 92.38 217 SER A CA 1
ATOM 1729 C C . SER A 1 217 ? -9.412 -13.687 31.170 1.00 92.38 217 SER A C 1
ATOM 1731 O O . SER A 1 217 ? -10.083 -14.517 31.782 1.00 92.38 217 SER A O 1
ATOM 1733 N N . GLN A 1 218 ? -9.059 -12.518 31.720 1.00 93.31 218 GLN A N 1
ATOM 1734 C CA . GLN A 1 218 ? -9.473 -12.079 33.064 1.00 93.31 218 GLN A CA 1
ATOM 1735 C C . GLN A 1 218 ? -10.996 -11.957 33.203 1.00 93.31 218 GLN A C 1
ATOM 1737 O O . GLN A 1 218 ? -11.534 -12.192 34.284 1.00 93.31 218 GLN A O 1
ATOM 1742 N N . HIS A 1 219 ? -11.684 -11.634 32.108 1.00 94.00 219 HIS A N 1
ATOM 1743 C CA . HIS A 1 219 ? -13.143 -11.550 32.034 1.00 94.00 219 HIS A CA 1
ATOM 1744 C C . HIS A 1 219 ? -13.798 -12.805 31.430 1.00 94.00 219 HIS A C 1
ATOM 1746 O O . HIS A 1 219 ? -14.984 -12.783 31.116 1.00 94.00 219 HIS A O 1
ATOM 1752 N N . ALA A 1 220 ? -13.051 -13.904 31.259 1.00 94.38 220 ALA A N 1
ATOM 1753 C CA . ALA A 1 220 ? -13.536 -15.154 30.664 1.00 94.38 220 ALA A CA 1
ATOM 1754 C C . ALA A 1 220 ? -14.235 -14.979 29.293 1.00 94.38 220 ALA A C 1
ATOM 1756 O O . ALA A 1 220 ? -15.158 -15.720 28.953 1.00 94.38 220 ALA A O 1
ATOM 1757 N N . LEU A 1 221 ? -13.786 -14.007 28.494 1.00 95.12 221 LEU A N 1
ATOM 1758 C CA . LEU A 1 221 ? -14.259 -13.764 27.133 1.00 95.12 221 LEU A CA 1
ATOM 1759 C C . LEU A 1 221 ? -13.303 -14.416 26.128 1.00 95.12 221 LEU A C 1
ATOM 1761 O O . LEU A 1 221 ? -12.113 -14.111 26.107 1.00 95.12 221 LEU A O 1
ATOM 1765 N N . GLU A 1 222 ? -13.824 -15.286 25.259 1.00 93.62 222 GLU A N 1
ATOM 1766 C CA . GLU A 1 222 ? -13.045 -15.870 24.152 1.00 93.62 222 GLU A CA 1
ATOM 1767 C C . GLU A 1 222 ? -12.667 -14.804 23.112 1.00 93.62 222 GLU A C 1
ATOM 1769 O O . GLU A 1 222 ? -11.550 -14.772 22.597 1.00 93.62 222 GLU A O 1
ATOM 1774 N N . TYR A 1 223 ? -13.608 -13.907 22.818 1.00 96.31 223 TYR A N 1
ATOM 1775 C CA . TYR A 1 223 ? -13.417 -12.776 21.925 1.00 96.31 223 TYR A CA 1
ATOM 1776 C C . TYR A 1 223 ? -14.357 -11.635 22.301 1.00 96.31 223 TYR A C 1
ATOM 1778 O O . TYR A 1 223 ? -15.349 -11.822 23.010 1.00 96.31 223 TYR A O 1
ATOM 1786 N N . LEU A 1 224 ? -14.070 -10.456 21.759 1.00 97.19 224 LEU A N 1
ATOM 1787 C CA . LEU A 1 224 ? -14.932 -9.288 21.848 1.00 97.19 224 LEU A CA 1
ATOM 1788 C C . LEU A 1 224 ? -15.168 -8.721 20.440 1.00 97.19 224 LEU A C 1
ATOM 1790 O O . LEU A 1 224 ? -14.195 -8.469 19.732 1.00 97.19 224 LEU A O 1
ATOM 1794 N N . PRO A 1 225 ? -16.417 -8.515 19.983 1.00 97.94 225 PRO A N 1
ATOM 1795 C CA . PRO A 1 225 ? -16.646 -7.870 18.697 1.00 97.94 225 PRO A CA 1
ATOM 1796 C C . PRO A 1 225 ? -16.097 -6.444 18.680 1.00 97.94 225 PRO A C 1
ATOM 1798 O O . PRO A 1 225 ? -16.555 -5.580 19.432 1.00 97.94 225 PRO A O 1
ATOM 1801 N N . GLU A 1 226 ? -15.160 -6.173 17.781 1.00 97.06 226 GLU A N 1
ATOM 1802 C CA . GLU A 1 226 ? -14.533 -4.861 17.645 1.00 97.06 226 GLU A CA 1
ATOM 1803 C C . GLU A 1 226 ? -14.793 -4.278 16.257 1.00 97.06 226 GLU A C 1
ATOM 1805 O O . GLU A 1 226 ? -14.768 -4.981 15.245 1.00 97.06 226 GLU A O 1
ATOM 1810 N N . ALA A 1 227 ? -15.067 -2.974 16.221 1.00 97.06 227 ALA A N 1
ATOM 1811 C CA . ALA A 1 227 ? -15.314 -2.243 14.991 1.00 97.06 227 ALA A CA 1
ATOM 1812 C C . ALA A 1 227 ? -13.998 -1.716 14.401 1.00 97.06 227 ALA A C 1
ATOM 1814 O O . ALA A 1 227 ? -13.366 -0.819 14.969 1.00 97.06 227 ALA A O 1
ATOM 1815 N N . HIS A 1 228 ? -13.628 -2.185 13.213 1.00 96.44 228 HIS A N 1
ATOM 1816 C CA . HIS A 1 228 ? -12.371 -1.840 12.548 1.00 96.44 228 HIS A CA 1
ATOM 1817 C C . HIS A 1 228 ? -12.593 -1.283 11.148 1.00 96.44 228 HIS A C 1
ATOM 1819 O O . HIS A 1 228 ? -13.430 -1.797 10.404 1.00 96.44 228 HIS A O 1
ATOM 1825 N N . CYS A 1 229 ? -11.840 -0.243 10.794 1.00 97.38 229 CYS A N 1
ATOM 1826 C CA . CYS A 1 229 ? -11.864 0.324 9.450 1.00 97.38 229 CYS A CA 1
ATOM 1827 C C . CYS A 1 229 ? -10.589 -0.053 8.699 1.00 97.38 229 CYS A C 1
ATOM 1829 O O . CYS A 1 229 ? -9.501 0.067 9.258 1.00 97.38 229 CYS A O 1
ATOM 1831 N N . TYR A 1 230 ? -10.734 -0.436 7.434 1.00 97.88 230 TYR A N 1
ATOM 1832 C CA . TYR A 1 230 ? -9.627 -0.655 6.503 1.00 97.88 230 TYR A CA 1
ATOM 1833 C C . TYR A 1 230 ? -9.990 -0.129 5.106 1.00 97.88 230 TYR A C 1
ATOM 1835 O O . TYR A 1 230 ? -11.145 0.225 4.850 1.00 97.88 230 TYR A O 1
ATOM 1843 N N . LEU A 1 231 ? -9.013 -0.033 4.203 1.00 97.94 231 LEU A N 1
ATOM 1844 C CA . LEU A 1 231 ? -9.259 0.318 2.804 1.00 97.94 231 LEU A CA 1
ATOM 1845 C C . LEU A 1 231 ? -9.290 -0.940 1.943 1.00 97.94 231 LEU A C 1
ATOM 1847 O O . LEU A 1 231 ? -8.502 -1.856 2.145 1.00 97.94 231 LEU A O 1
ATOM 1851 N N . GLU A 1 232 ? -10.129 -0.956 0.921 1.00 95.56 232 GLU A N 1
ATOM 1852 C CA . GLU A 1 232 ? -9.969 -1.874 -0.198 1.00 95.56 232 GLU A CA 1
ATOM 1853 C C . GLU A 1 232 ? -9.563 -1.073 -1.434 1.00 95.56 232 GLU A C 1
ATOM 1855 O O . GLU A 1 232 ? -10.262 -0.141 -1.824 1.00 95.56 232 GLU A O 1
ATOM 1860 N N . ILE A 1 233 ? -8.416 -1.404 -2.025 1.00 90.62 233 ILE A N 1
ATOM 1861 C CA . ILE A 1 233 ? -7.860 -0.715 -3.190 1.00 90.62 233 ILE A CA 1
ATOM 1862 C C . ILE A 1 233 ? -7.775 -1.712 -4.339 1.00 90.62 233 ILE A C 1
ATOM 1864 O O . ILE A 1 233 ? -7.025 -2.684 -4.260 1.00 90.62 233 ILE A O 1
ATOM 1868 N N . ASN A 1 234 ? -8.547 -1.483 -5.403 1.00 85.44 234 ASN A N 1
ATOM 1869 C CA . ASN A 1 234 ? -8.615 -2.354 -6.583 1.00 85.44 234 ASN A CA 1
ATOM 1870 C C . ASN A 1 234 ? -8.859 -3.836 -6.221 1.00 85.44 234 ASN A C 1
ATOM 1872 O O . ASN A 1 234 ? -8.215 -4.733 -6.760 1.00 85.44 234 ASN A O 1
ATOM 1876 N N . GLY A 1 235 ? -9.760 -4.094 -5.265 1.00 82.50 235 GLY A N 1
ATOM 1877 C CA . GLY A 1 235 ? -10.093 -5.445 -4.798 1.00 82.50 235 GLY A CA 1
ATOM 1878 C C . GLY A 1 235 ? -9.141 -6.032 -3.749 1.00 82.50 235 GLY A C 1
ATOM 1879 O O . GLY A 1 235 ? -9.387 -7.135 -3.265 1.00 82.50 235 GLY A O 1
ATOM 1880 N N . LYS A 1 236 ? -8.072 -5.322 -3.360 1.00 87.12 236 LYS A N 1
ATOM 1881 C CA . LYS A 1 236 ? -7.136 -5.760 -2.314 1.00 87.12 236 LYS A CA 1
ATOM 1882 C C . LYS A 1 236 ? -7.374 -5.004 -1.008 1.00 87.12 236 LYS A C 1
ATOM 1884 O O . LYS A 1 236 ? -7.287 -3.779 -0.976 1.00 87.12 236 LYS A O 1
ATOM 1889 N N . ALA A 1 237 ? -7.622 -5.733 0.079 1.00 92.94 237 ALA A N 1
ATOM 1890 C CA . ALA A 1 237 ? -7.732 -5.156 1.416 1.00 92.94 237 ALA A CA 1
ATOM 1891 C C . ALA A 1 237 ? -6.358 -4.703 1.943 1.00 92.94 237 ALA A C 1
ATOM 1893 O O . ALA A 1 237 ? -5.372 -5.438 1.863 1.00 92.94 237 ALA A O 1
ATOM 1894 N N . ILE A 1 238 ? -6.300 -3.482 2.469 1.00 92.88 238 ILE A N 1
ATOM 1895 C CA . ILE A 1 238 ? -5.107 -2.814 2.985 1.00 92.88 238 ILE A CA 1
ATOM 1896 C C . ILE A 1 238 ? -5.467 -2.142 4.311 1.00 92.88 238 ILE A C 1
ATOM 1898 O O . ILE A 1 238 ? -6.360 -1.296 4.375 1.00 92.88 238 ILE A O 1
ATOM 1902 N N . ASP A 1 239 ? -4.725 -2.493 5.358 1.00 95.56 239 ASP A N 1
ATOM 1903 C CA . ASP A 1 239 ? -4.832 -1.884 6.681 1.00 95.56 239 ASP A CA 1
ATOM 1904 C C . ASP A 1 239 ? -3.617 -0.984 6.953 1.00 95.56 239 ASP A C 1
ATOM 1906 O O . ASP A 1 239 ? -2.478 -1.450 7.004 1.00 95.56 239 ASP A O 1
ATOM 1910 N N . ILE A 1 240 ? -3.850 0.319 7.104 1.00 95.94 240 ILE A N 1
ATOM 1911 C CA . ILE A 1 240 ? -2.846 1.344 7.426 1.00 95.94 240 ILE A CA 1
ATOM 1912 C C . ILE A 1 240 ? -2.929 1.815 8.889 1.00 95.94 240 ILE A C 1
ATOM 1914 O O . ILE A 1 240 ? -2.484 2.918 9.209 1.00 95.94 240 ILE A O 1
ATOM 1918 N N . THR A 1 241 ? -3.502 1.019 9.797 1.00 94.19 241 THR A N 1
ATOM 1919 C CA . THR A 1 241 ? -3.638 1.402 11.216 1.00 94.19 241 THR A CA 1
ATOM 1920 C C . THR A 1 241 ? -2.279 1.600 11.893 1.00 94.19 241 THR A C 1
ATOM 1922 O O . THR A 1 241 ? -2.079 2.612 12.568 1.00 94.19 241 THR A O 1
ATOM 1925 N N . THR A 1 242 ? -1.332 0.684 11.686 1.00 91.69 242 THR A N 1
ATOM 1926 C CA . THR A 1 242 ? 0.047 0.723 12.211 1.00 91.69 242 THR A CA 1
ATOM 1927 C C . THR A 1 242 ? 1.039 0.128 11.205 1.00 91.69 242 THR A C 1
ATOM 1929 O O . THR A 1 242 ? 0.646 -0.569 10.267 1.00 91.69 242 THR A O 1
ATOM 1932 N N . ALA A 1 243 ? 2.343 0.326 11.434 1.00 89.75 243 ALA A N 1
ATOM 1933 C CA . ALA A 1 243 ? 3.418 -0.265 10.627 1.00 89.75 243 ALA A CA 1
ATOM 1934 C C . ALA A 1 243 ? 3.334 -1.800 10.524 1.00 89.75 243 ALA A C 1
ATOM 1936 O O . ALA A 1 243 ? 3.658 -2.362 9.476 1.00 89.75 243 ALA A O 1
ATOM 1937 N N . THR A 1 244 ? 2.841 -2.463 11.571 1.00 88.12 244 THR A N 1
ATOM 1938 C CA . THR A 1 244 ? 2.699 -3.924 11.674 1.00 88.12 244 THR A CA 1
ATOM 1939 C C . THR A 1 244 ? 1.294 -4.433 11.353 1.00 88.12 244 THR A C 1
ATOM 1941 O O . THR A 1 244 ? 1.067 -5.636 11.411 1.00 88.12 244 THR A O 1
ATOM 1944 N N . SER A 1 245 ? 0.347 -3.550 11.017 1.00 89.12 245 SER A N 1
ATOM 1945 C CA . SER A 1 245 ? -1.026 -3.959 10.704 1.00 89.12 245 SER A CA 1
ATOM 1946 C C . SER A 1 245 ? -1.077 -4.799 9.431 1.00 89.12 245 SER A C 1
ATOM 1948 O O . SER A 1 245 ? -0.540 -4.407 8.389 1.00 89.12 245 SER A O 1
ATOM 1950 N N . ASP A 1 246 ? -1.757 -5.935 9.507 1.00 89.75 246 ASP A N 1
ATOM 1951 C CA . ASP A 1 246 ? -1.953 -6.847 8.389 1.00 89.75 246 ASP A CA 1
ATOM 1952 C C . ASP A 1 246 ? -3.393 -7.361 8.403 1.00 89.75 246 ASP A C 1
ATOM 1954 O O . ASP A 1 246 ? -3.852 -7.965 9.367 1.00 89.75 246 ASP A O 1
ATOM 1958 N N . TYR A 1 247 ? -4.107 -7.133 7.301 1.00 90.38 247 TYR A N 1
ATOM 1959 C CA . TYR A 1 247 ? -5.478 -7.602 7.117 1.00 90.38 247 TYR A CA 1
ATOM 1960 C C . TYR A 1 247 ? -5.606 -9.125 7.292 1.00 90.38 247 TYR A C 1
ATOM 1962 O O . TYR A 1 247 ? -6.640 -9.629 7.737 1.00 90.38 247 TYR A O 1
ATOM 1970 N N . HIS A 1 248 ? -4.559 -9.887 6.963 1.00 91.25 248 HIS A N 1
ATOM 1971 C CA . HIS A 1 248 ? -4.589 -11.341 7.070 1.00 91.25 248 HIS A CA 1
ATOM 1972 C C . HIS A 1 248 ? -4.663 -11.861 8.507 1.00 91.25 248 HIS A C 1
ATOM 1974 O O . HIS A 1 248 ? -5.094 -13.004 8.675 1.00 91.25 248 HIS A O 1
ATOM 1980 N N . THR A 1 249 ? -4.319 -11.059 9.521 1.00 89.50 249 THR A N 1
ATOM 1981 C CA . THR A 1 249 ? -4.383 -11.503 10.923 1.00 89.50 249 THR A CA 1
ATOM 1982 C C . THR A 1 249 ? -5.816 -11.672 11.407 1.00 89.50 249 THR A C 1
ATOM 1984 O O . THR A 1 249 ? -6.073 -12.567 12.203 1.00 89.50 249 THR A O 1
ATOM 1987 N N . PHE A 1 250 ? -6.756 -10.866 10.902 1.00 91.44 250 PHE A N 1
ATOM 1988 C CA . PHE A 1 250 ? -8.149 -10.873 11.358 1.00 91.44 250 PHE A CA 1
ATOM 1989 C C . PHE A 1 250 ? -9.168 -11.246 10.273 1.00 91.44 250 PHE A C 1
ATOM 1991 O O . PHE A 1 250 ? -10.347 -11.394 10.586 1.00 91.44 250 PHE A O 1
ATOM 1998 N N . LYS A 1 251 ? -8.761 -11.440 9.007 1.00 95.31 251 LYS A N 1
ATOM 1999 C CA . LYS A 1 251 ? -9.693 -11.723 7.891 1.00 95.31 251 LYS A CA 1
ATOM 2000 C C . LYS A 1 251 ? -10.660 -12.888 8.147 1.00 95.31 251 LYS A C 1
ATOM 2002 O O . LYS A 1 251 ? -11.810 -12.821 7.731 1.00 95.31 251 LYS A O 1
ATOM 2007 N N . ASN A 1 252 ? -10.197 -13.940 8.826 1.00 95.81 252 ASN A N 1
ATOM 2008 C CA . ASN A 1 252 ? -10.989 -15.145 9.096 1.00 95.81 252 ASN A CA 1
ATOM 2009 C C . ASN A 1 252 ? -11.940 -14.957 10.291 1.00 95.81 252 ASN A C 1
ATOM 2011 O O . ASN A 1 252 ? -12.845 -15.762 10.485 1.00 95.81 252 ASN A O 1
ATOM 2015 N N . ASP A 1 253 ? -11.744 -13.884 11.058 1.00 96.69 253 ASP A N 1
ATOM 2016 C CA . ASP A 1 253 ? -12.529 -13.513 12.232 1.00 96.69 253 ASP A CA 1
ATOM 2017 C C . ASP A 1 253 ? -13.544 -12.399 11.937 1.00 96.69 253 ASP A C 1
ATOM 2019 O O . ASP A 1 253 ? -14.265 -11.963 12.839 1.00 96.69 253 ASP A O 1
ATOM 2023 N N . ILE A 1 254 ? -13.620 -11.919 10.689 1.00 97.69 254 ILE A N 1
ATOM 2024 C CA . ILE A 1 254 ? -14.609 -10.923 10.265 1.00 97.69 254 ILE A CA 1
ATOM 2025 C C . ILE A 1 254 ? -16.010 -11.544 10.319 1.00 97.69 254 ILE A C 1
ATOM 2027 O O . ILE A 1 254 ? -16.299 -12.538 9.660 1.00 97.69 254 ILE A O 1
ATOM 2031 N N . ILE A 1 255 ? -16.898 -10.910 11.083 1.00 98.12 255 ILE A N 1
ATOM 2032 C CA . ILE A 1 255 ? -18.305 -11.291 11.237 1.00 98.12 255 ILE A CA 1
ATOM 2033 C C . ILE A 1 255 ? -19.152 -10.631 10.144 1.00 98.12 255 ILE A C 1
ATOM 2035 O O . ILE A 1 255 ? -20.004 -11.266 9.529 1.00 98.12 255 ILE A O 1
ATOM 2039 N N . ILE A 1 256 ? -18.925 -9.337 9.909 1.00 98.12 256 ILE A N 1
ATOM 2040 C CA . ILE A 1 256 ? -19.589 -8.559 8.861 1.00 98.12 256 ILE A CA 1
ATOM 2041 C C . ILE A 1 256 ? -18.664 -7.436 8.398 1.00 98.12 256 ILE A C 1
ATOM 2043 O O . ILE A 1 256 ? -17.945 -6.854 9.211 1.00 98.12 256 ILE A O 1
ATOM 2047 N N . ALA A 1 257 ? -18.694 -7.118 7.106 1.00 98.06 257 ALA A N 1
ATOM 2048 C CA . ALA A 1 257 ? -17.985 -5.986 6.527 1.00 98.06 257 ALA A CA 1
ATOM 2049 C C . ALA A 1 257 ? -18.832 -5.330 5.432 1.00 98.06 257 ALA A C 1
ATOM 2051 O O . ALA A 1 257 ? -19.473 -6.023 4.642 1.00 98.06 257 ALA A O 1
ATOM 2052 N N . PHE A 1 258 ? -18.846 -4.002 5.395 1.00 98.31 258 PHE A N 1
ATOM 2053 C CA . PHE A 1 258 ? -19.555 -3.225 4.382 1.00 98.31 258 PHE A CA 1
ATOM 2054 C C . PHE A 1 258 ? -18.883 -1.869 4.169 1.00 98.31 258 PHE A C 1
ATOM 2056 O O . PHE A 1 258 ? -18.153 -1.367 5.025 1.00 98.31 258 PHE A O 1
ATOM 2063 N N . GLU A 1 259 ? -19.119 -1.289 2.999 1.00 98.44 259 GLU A N 1
ATOM 2064 C CA . GLU A 1 259 ? -18.566 0.008 2.629 1.00 98.44 259 GLU A CA 1
ATOM 2065 C C . GLU A 1 259 ? -19.243 1.147 3.403 1.00 98.44 259 GLU A C 1
ATOM 2067 O O . GLU A 1 259 ? -20.462 1.149 3.595 1.00 98.44 259 GLU A O 1
ATOM 2072 N N . ILE A 1 260 ? -18.437 2.111 3.845 1.00 98.25 260 ILE A N 1
ATOM 2073 C CA . ILE A 1 260 ? -18.862 3.346 4.505 1.00 98.25 260 ILE A CA 1
ATOM 2074 C C . ILE A 1 260 ? -18.183 4.557 3.854 1.00 98.25 260 ILE A C 1
ATOM 2076 O O . ILE A 1 260 ? -17.152 4.431 3.193 1.00 98.25 260 ILE A O 1
ATOM 2080 N N . VAL A 1 261 ? -18.728 5.750 4.081 1.00 97.06 261 VAL A N 1
ATOM 2081 C CA . VAL A 1 261 ? -18.090 7.024 3.700 1.00 97.06 261 VAL A CA 1
ATOM 2082 C C . VAL A 1 261 ? -17.288 7.622 4.870 1.00 97.06 261 VAL A C 1
ATOM 2084 O O . VAL A 1 261 ? -17.546 7.263 6.023 1.00 97.06 261 VAL A O 1
ATOM 2087 N N . PRO A 1 262 ? -16.308 8.517 4.632 1.00 95.69 262 PRO A N 1
ATOM 2088 C CA . PRO A 1 262 ? -15.457 9.079 5.690 1.00 95.69 262 PRO A CA 1
ATOM 2089 C C . PRO A 1 262 ? -16.220 9.690 6.875 1.00 95.69 262 PRO A C 1
ATOM 2091 O O . PRO A 1 262 ? -15.830 9.495 8.027 1.00 95.69 262 PRO A O 1
ATOM 2094 N N . GLU A 1 263 ? -17.345 10.357 6.625 1.00 94.56 263 GLU A N 1
ATOM 2095 C CA . GLU A 1 263 ? -18.198 10.987 7.642 1.00 94.56 263 GLU A CA 1
ATOM 2096 C C . GLU A 1 263 ? -18.815 9.956 8.604 1.00 94.56 263 GLU A C 1
ATOM 2098 O O . GLU A 1 263 ? -19.177 10.273 9.738 1.00 94.56 263 GLU A O 1
ATOM 2103 N N . GLN A 1 264 ? -18.909 8.692 8.182 1.00 96.62 264 GLN A N 1
ATOM 2104 C CA . GLN A 1 264 ? -19.449 7.600 8.988 1.00 96.62 264 GLN A CA 1
ATOM 2105 C C . GLN A 1 264 ? -18.421 6.990 9.960 1.00 96.62 264 GLN A C 1
ATOM 2107 O O . GLN A 1 264 ? -18.810 6.239 10.859 1.00 96.62 264 GLN A O 1
ATOM 2112 N N . CYS A 1 265 ? -17.130 7.328 9.856 1.00 94.56 265 CYS A N 1
ATOM 2113 C CA . CYS A 1 265 ? -16.096 6.846 10.784 1.00 94.56 265 CYS A CA 1
ATOM 2114 C C . CYS A 1 265 ? -16.234 7.396 12.216 1.00 94.56 265 CYS A C 1
ATOM 2116 O O . CYS A 1 265 ? -15.695 6.795 13.150 1.00 94.56 265 CYS A O 1
ATOM 2118 N N . GLY A 1 266 ? -16.934 8.521 12.389 1.00 91.69 266 GLY A N 1
ATOM 2119 C CA . GLY A 1 266 ? -17.179 9.162 13.679 1.00 91.69 266 GLY A CA 1
ATOM 2120 C C . GLY A 1 266 ? -18.351 8.538 14.442 1.00 91.69 266 GLY A C 1
ATOM 2121 O O . GLY A 1 266 ? -18.325 7.368 14.831 1.00 91.69 266 GLY A O 1
ATOM 2122 N N . GLU A 1 267 ? -19.399 9.328 14.684 1.00 92.50 267 GLU A N 1
ATOM 2123 C CA . GLU A 1 267 ? -20.548 8.902 15.498 1.00 92.50 267 GLU A CA 1
ATOM 2124 C C . GLU A 1 267 ? -21.287 7.678 14.956 1.00 92.50 267 GLU A C 1
ATOM 2126 O O . GLU A 1 267 ? -21.751 6.846 15.738 1.00 92.50 267 GLU A O 1
ATOM 2131 N N . TYR A 1 268 ? -21.422 7.566 13.632 1.00 95.69 268 TYR A N 1
ATOM 2132 C CA . TYR A 1 268 ? -22.134 6.450 13.010 1.00 95.69 268 TYR A CA 1
ATOM 2133 C C . TYR A 1 268 ? -21.487 5.115 13.388 1.00 95.69 268 TYR A C 1
ATOM 2135 O O . TYR A 1 268 ? -22.177 4.229 13.895 1.00 95.69 268 TYR A O 1
ATOM 2143 N N . LYS A 1 269 ? -20.161 4.996 13.233 1.00 95.38 269 LYS A N 1
ATOM 2144 C CA . LYS A 1 269 ? -19.401 3.804 13.622 1.00 95.38 269 LYS A CA 1
ATOM 2145 C C . LYS A 1 269 ? -19.601 3.464 15.097 1.00 95.38 269 LYS A C 1
ATOM 2147 O O . LYS A 1 269 ? -19.820 2.302 15.424 1.00 95.38 269 LYS A O 1
ATOM 2152 N N . VAL A 1 270 ? -19.544 4.461 15.985 1.00 94.81 270 VAL A N 1
ATOM 2153 C CA . VAL A 1 270 ? -19.727 4.246 17.431 1.00 94.81 270 VAL A CA 1
ATOM 2154 C C . VAL A 1 270 ? -21.126 3.704 17.719 1.00 94.81 270 VAL A C 1
ATOM 2156 O O . VAL A 1 270 ? -21.253 2.667 18.365 1.00 94.81 270 VAL A O 1
ATOM 2159 N N . LYS A 1 271 ? -22.175 4.341 17.188 1.00 96.94 271 LYS A N 1
ATOM 2160 C CA . LYS A 1 271 ? -23.567 3.892 17.369 1.00 96.94 271 LYS A CA 1
ATOM 2161 C C . LYS A 1 271 ? -23.785 2.490 16.793 1.00 96.94 271 LYS A C 1
ATOM 2163 O O . LYS A 1 271 ? -24.458 1.670 17.417 1.00 96.94 271 LYS A O 1
ATOM 2168 N N . TYR A 1 272 ? -23.191 2.201 15.635 1.00 98.06 272 TYR A N 1
ATOM 2169 C CA . TYR A 1 272 ? -23.235 0.878 15.020 1.00 98.06 272 TYR A CA 1
ATOM 2170 C C . TYR A 1 272 ? -22.567 -0.178 15.911 1.00 98.06 272 TYR A C 1
ATOM 2172 O O . TYR A 1 272 ? -23.175 -1.208 16.194 1.00 98.06 272 TYR A O 1
ATOM 2180 N N . HIS A 1 273 ? -21.362 0.100 16.420 1.00 97.94 273 HIS A N 1
ATOM 2181 C CA . HIS A 1 273 ? -20.626 -0.801 17.311 1.00 97.94 273 HIS A CA 1
ATOM 2182 C C . HIS A 1 273 ? -21.398 -1.074 18.604 1.00 97.94 273 HIS A C 1
ATOM 2184 O O . HIS A 1 273 ? -21.573 -2.228 18.983 1.00 97.94 273 HIS A O 1
ATOM 2190 N N . GLN A 1 274 ? -21.939 -0.034 19.241 1.00 98.25 274 GLN A N 1
ATOM 2191 C CA . GLN A 1 274 ? -22.741 -0.184 20.457 1.00 98.25 274 GLN A CA 1
ATOM 2192 C C . GLN A 1 274 ? -23.994 -1.031 20.218 1.00 98.25 274 GLN A C 1
ATOM 2194 O O . GLN A 1 274 ? -24.310 -1.909 21.020 1.00 98.25 274 GLN A O 1
ATOM 2199 N N . LYS A 1 275 ? -24.701 -0.804 19.102 1.00 98.38 275 LYS A N 1
ATOM 2200 C CA . LYS A 1 275 ? -25.852 -1.629 18.711 1.00 98.38 275 LYS A CA 1
ATOM 2201 C C . LYS A 1 275 ? -25.438 -3.086 18.491 1.00 98.38 275 LYS A C 1
ATOM 2203 O O . LYS A 1 275 ? -26.140 -3.984 18.946 1.00 98.38 275 LYS A O 1
ATOM 2208 N N . PHE A 1 276 ? -24.308 -3.309 17.823 1.00 98.50 276 PHE A N 1
ATOM 2209 C CA . PHE A 1 276 ? -23.780 -4.644 17.560 1.00 98.50 276 PHE A CA 1
ATOM 2210 C C . PHE A 1 276 ? -23.445 -5.384 18.859 1.00 98.50 276 PHE A C 1
ATOM 2212 O O . PHE A 1 276 ? -23.863 -6.523 19.030 1.00 98.50 276 PHE A O 1
ATOM 2219 N N . LEU A 1 277 ? -22.755 -4.730 19.799 1.00 98.44 277 LEU A N 1
ATOM 2220 C CA . LEU A 1 277 ? -22.413 -5.321 21.095 1.00 98.44 277 LEU A CA 1
ATOM 2221 C C . LEU A 1 277 ? -23.655 -5.681 21.909 1.00 98.44 277 LEU A C 1
ATOM 2223 O O . LEU A 1 277 ? -23.719 -6.778 22.451 1.00 98.44 277 LEU A O 1
ATOM 2227 N N . LYS A 1 278 ? -24.667 -4.805 21.947 1.00 98.44 278 LYS A N 1
ATOM 2228 C CA . LYS A 1 278 ? -25.938 -5.093 22.634 1.00 98.44 278 LYS A CA 1
ATOM 2229 C C . LYS A 1 278 ? -26.614 -6.347 22.084 1.00 98.44 278 LYS A C 1
ATOM 2231 O O . LYS A 1 278 ? -27.098 -7.159 22.862 1.00 98.44 278 LYS A O 1
ATOM 2236 N N . GLN A 1 279 ? -26.620 -6.516 20.762 1.00 98.19 279 GLN A N 1
ATOM 2237 C CA . GLN A 1 279 ? -27.174 -7.716 20.138 1.00 98.19 279 GLN A CA 1
ATOM 2238 C C . GLN A 1 279 ? -26.312 -8.953 20.425 1.00 98.19 279 GLN A C 1
ATOM 2240 O O . GLN A 1 279 ? -26.836 -9.990 20.814 1.00 98.19 279 GLN A O 1
ATOM 2245 N N . TRP A 1 280 ? -24.989 -8.829 20.310 1.00 98.25 280 TRP A N 1
ATOM 2246 C CA . TRP A 1 280 ? -24.047 -9.916 20.570 1.00 98.25 280 TRP A CA 1
ATOM 2247 C C . TRP A 1 280 ? -24.137 -10.457 22.004 1.00 98.25 280 TRP A C 1
ATOM 2249 O O . TRP A 1 280 ? -24.117 -11.675 22.183 1.00 98.25 280 TRP A O 1
ATOM 2259 N N . ILE A 1 281 ? -24.294 -9.576 23.001 1.00 98.12 281 ILE A N 1
ATOM 2260 C CA . ILE A 1 281 ? -24.501 -9.949 24.411 1.00 98.12 281 ILE A CA 1
ATOM 2261 C C . ILE A 1 281 ? -25.728 -10.854 24.557 1.00 98.12 281 ILE A C 1
ATOM 2263 O O . ILE A 1 281 ? -25.644 -11.900 25.200 1.00 98.12 281 ILE A O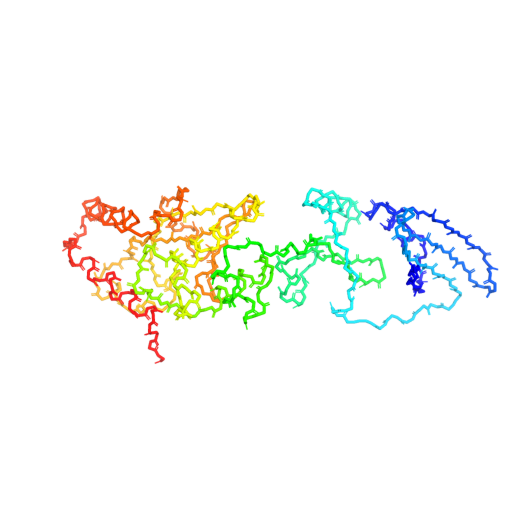 1
ATOM 2267 N N . LEU A 1 282 ? -26.848 -10.477 23.928 1.00 97.44 282 LEU A N 1
ATOM 2268 C CA . LEU A 1 282 ? -28.095 -11.246 23.967 1.00 97.44 282 LEU A CA 1
ATOM 22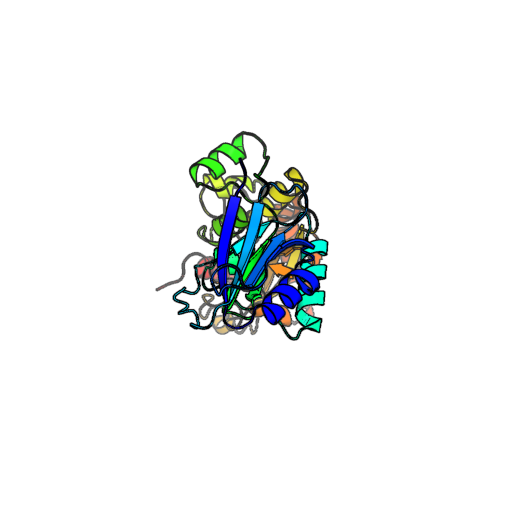69 C C . LEU A 1 282 ? -27.952 -12.593 23.250 1.00 97.44 282 LEU A C 1
ATOM 2271 O O . LEU A 1 282 ? -28.310 -13.627 23.811 1.00 97.44 282 LEU A O 1
ATOM 2275 N N . ASP A 1 283 ? -27.396 -12.585 22.039 1.00 97.06 283 ASP A N 1
ATOM 2276 C CA . ASP A 1 283 ? -27.289 -13.776 21.190 1.00 97.06 283 ASP A CA 1
ATOM 2277 C C . ASP A 1 283 ? -26.348 -14.837 21.783 1.00 97.06 283 ASP A C 1
ATOM 2279 O O . ASP A 1 283 ? -26.566 -16.032 21.591 1.00 97.06 283 ASP A O 1
ATOM 2283 N N . ASN A 1 284 ? -25.311 -14.409 22.511 1.00 96.56 284 ASN A N 1
ATOM 2284 C CA . ASN A 1 284 ? -24.281 -15.290 23.075 1.00 96.56 284 ASN A CA 1
ATOM 2285 C C . ASN A 1 284 ? -24.429 -15.499 24.589 1.00 96.56 284 ASN A C 1
ATOM 2287 O O . ASN A 1 284 ? -23.585 -16.161 25.185 1.00 96.56 284 ASN A O 1
ATOM 2291 N N . GLN A 1 285 ? -25.487 -14.956 25.207 1.00 96.00 285 GLN A N 1
ATOM 2292 C CA . GLN A 1 285 ? -25.765 -15.076 26.646 1.00 96.00 285 GLN A CA 1
ATOM 2293 C C . GLN A 1 285 ? -24.561 -14.672 27.514 1.00 96.00 285 GLN A C 1
ATOM 2295 O O . GLN A 1 285 ? -24.212 -15.341 28.487 1.00 96.00 285 GLN A O 1
ATOM 2300 N N . ILE A 1 286 ? -23.905 -13.574 27.132 1.00 96.56 286 ILE A N 1
ATOM 2301 C CA . ILE A 1 286 ? -22.730 -13.056 27.834 1.00 96.56 286 ILE A CA 1
ATOM 2302 C C . ILE A 1 286 ? -23.153 -12.619 29.250 1.00 96.56 286 ILE A C 1
ATOM 2304 O O . ILE A 1 286 ? -24.157 -11.919 29.383 1.00 96.56 286 ILE A O 1
ATOM 2308 N N . PRO A 1 287 ? -22.414 -12.992 30.314 1.00 94.69 287 PRO A N 1
ATOM 2309 C CA . PRO A 1 287 ? -22.811 -12.740 31.706 1.00 94.69 287 PRO A CA 1
ATOM 2310 C C . PRO A 1 287 ? -22.599 -11.287 32.169 1.00 94.69 287 PRO A C 1
ATOM 2312 O O . PRO A 1 287 ? -22.646 -11.021 33.366 1.00 94.69 287 PRO A O 1
ATOM 2315 N N . TYR A 1 288 ? -22.353 -10.370 31.233 1.00 96.44 288 TYR A N 1
ATOM 2316 C CA . TYR A 1 288 ? -22.059 -8.960 31.466 1.00 96.44 288 TYR A CA 1
ATOM 2317 C C . TYR A 1 288 ? -23.079 -8.089 30.744 1.00 96.44 288 TYR A C 1
ATOM 2319 O O . TYR A 1 288 ? -23.535 -8.428 29.645 1.00 96.44 288 TYR A O 1
ATOM 2327 N N . ASP A 1 289 ? -23.398 -6.941 31.327 1.00 97.56 289 ASP A N 1
ATOM 2328 C CA . ASP A 1 289 ? -24.202 -5.937 30.648 1.00 97.56 289 ASP A CA 1
ATOM 2329 C C . ASP A 1 289 ? -23.388 -5.136 29.612 1.00 97.56 289 ASP A C 1
ATOM 2331 O O . ASP A 1 289 ? -22.185 -5.321 29.403 1.00 97.56 289 ASP A O 1
ATOM 2335 N N . PHE A 1 290 ? -24.074 -4.248 28.893 1.00 97.94 290 PHE A N 1
ATOM 2336 C CA . PHE A 1 290 ? -23.441 -3.437 27.858 1.00 97.94 290 PHE A CA 1
ATOM 2337 C C . PHE A 1 290 ? -22.372 -2.480 28.408 1.00 97.94 290 PHE A C 1
ATOM 2339 O O . PHE A 1 290 ? -21.362 -2.281 27.734 1.00 97.94 290 PHE A O 1
ATOM 2346 N N . GLU A 1 291 ? -22.573 -1.886 29.584 1.00 98.06 291 GLU A N 1
ATOM 2347 C CA . GLU A 1 291 ? -21.628 -0.918 30.155 1.00 98.06 291 GLU A CA 1
ATOM 2348 C C . GLU A 1 291 ? -20.357 -1.625 30.636 1.00 98.06 291 GLU A C 1
ATOM 2350 O O . GLU A 1 291 ? -19.247 -1.136 30.406 1.00 98.06 291 GLU A O 1
ATOM 2355 N N . GLU A 1 292 ? -20.496 -2.818 31.215 1.00 97.75 292 GLU A N 1
ATOM 2356 C CA . GLU A 1 292 ? -19.374 -3.686 31.574 1.00 97.75 292 GLU A CA 1
ATOM 2357 C C . GLU A 1 292 ? -18.569 -4.091 30.334 1.00 97.75 292 GLU A C 1
ATOM 2359 O O . GLU A 1 292 ? -17.352 -3.892 30.290 1.00 97.75 292 GLU A O 1
ATOM 2364 N N . ILE A 1 293 ? -19.238 -4.575 29.282 1.00 98.00 293 ILE A N 1
ATOM 2365 C CA . ILE A 1 293 ? -18.580 -4.948 28.022 1.00 98.00 293 ILE A CA 1
ATOM 2366 C C . ILE A 1 293 ? -17.913 -3.745 27.352 1.00 98.00 293 ILE A C 1
ATOM 2368 O O . ILE A 1 293 ? -16.791 -3.855 26.852 1.00 98.00 293 ILE A O 1
ATOM 2372 N N . TRP A 1 294 ? -18.562 -2.581 27.355 1.00 97.81 294 TRP A N 1
ATOM 2373 C CA . TRP A 1 294 ? -17.986 -1.359 26.802 1.00 97.81 294 TRP A CA 1
ATOM 2374 C C . TRP A 1 294 ? -16.759 -0.893 27.597 1.00 97.81 294 TRP A C 1
ATOM 2376 O O . TRP A 1 294 ? -15.765 -0.469 27.005 1.00 97.81 294 TRP A O 1
ATOM 2386 N N . SER A 1 295 ? -16.781 -1.032 28.923 1.00 97.06 295 SER A N 1
ATOM 2387 C CA . SER A 1 295 ? -15.634 -0.749 29.790 1.00 97.06 295 SER A CA 1
ATOM 2388 C C . SER A 1 295 ? -14.457 -1.691 29.511 1.00 97.06 295 SER A C 1
ATOM 2390 O O . SER A 1 295 ? -13.334 -1.223 29.308 1.00 97.06 295 SER A O 1
ATOM 2392 N N . ILE A 1 296 ? -14.705 -3.003 29.409 1.00 96.06 296 ILE A N 1
ATOM 2393 C CA . ILE A 1 296 ? -13.687 -4.006 29.040 1.00 96.06 296 ILE A CA 1
ATOM 2394 C C . ILE A 1 296 ? -13.074 -3.660 27.678 1.00 96.06 296 ILE A C 1
ATOM 2396 O O . ILE A 1 296 ? -11.852 -3.647 27.515 1.00 96.06 296 ILE A O 1
ATOM 2400 N N . ARG A 1 297 ? -13.920 -3.292 26.709 1.00 95.69 297 ARG A N 1
ATOM 2401 C CA . ARG A 1 297 ? -13.491 -2.834 25.386 1.00 95.69 297 ARG A CA 1
ATOM 2402 C C . ARG A 1 297 ? -12.554 -1.632 25.476 1.00 95.69 297 ARG A C 1
ATOM 2404 O O . ARG A 1 297 ? -11.510 -1.623 24.829 1.00 95.69 297 ARG A O 1
ATOM 2411 N N . GLU A 1 298 ? -12.905 -0.603 26.245 1.00 94.25 298 GLU A N 1
ATOM 2412 C CA . GLU A 1 298 ? -12.063 0.592 26.383 1.00 94.25 298 GLU A CA 1
ATOM 2413 C C . GLU A 1 298 ? -10.701 0.272 27.013 1.00 94.25 298 GLU A C 1
ATOM 2415 O O . GLU A 1 298 ? -9.694 0.824 26.565 1.00 94.25 298 GLU A O 1
ATOM 2420 N N . GLN A 1 299 ? -10.641 -0.666 27.963 1.00 92.69 299 GLN A N 1
ATOM 2421 C CA . GLN A 1 299 ? -9.375 -1.147 28.527 1.00 92.69 299 GLN A CA 1
ATOM 2422 C C . GLN A 1 299 ? -8.509 -1.841 27.465 1.00 92.69 299 GLN A C 1
ATOM 2424 O O . GLN A 1 299 ? -7.312 -1.561 27.371 1.00 92.69 299 GLN A O 1
ATOM 2429 N N . CYS A 1 300 ? -9.106 -2.685 26.611 1.00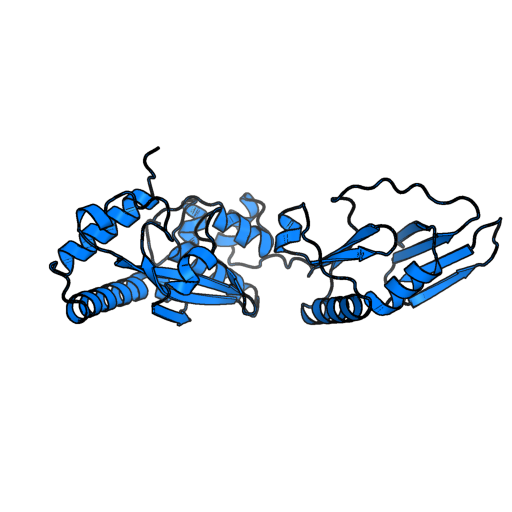 91.44 300 CYS A N 1
ATOM 2430 C CA . CYS A 1 300 ? -8.405 -3.298 25.479 1.00 91.44 300 CYS A CA 1
ATOM 2431 C C . CYS A 1 300 ? -7.787 -2.235 24.561 1.00 91.44 300 CYS A C 1
ATOM 2433 O O . CYS A 1 300 ? -6.599 -2.295 24.245 1.00 91.44 300 CYS A O 1
ATOM 2435 N N . ILE A 1 301 ? -8.569 -1.223 24.171 1.00 88.81 301 ILE A N 1
ATOM 2436 C CA . ILE A 1 301 ? -8.084 -0.142 23.302 1.00 88.81 301 ILE A CA 1
ATOM 2437 C C . ILE A 1 301 ? -6.988 0.686 23.983 1.00 88.81 301 ILE A C 1
ATOM 2439 O O . ILE A 1 301 ? -6.048 1.122 23.316 1.00 88.81 301 ILE A O 1
ATOM 2443 N N . GLN A 1 302 ? -7.082 0.901 25.295 1.00 88.38 302 GLN A N 1
ATOM 2444 C CA . GLN A 1 302 ? -6.065 1.621 26.055 1.00 88.38 302 GLN A CA 1
ATOM 2445 C C . GLN A 1 302 ? -4.730 0.865 26.097 1.00 88.38 302 GLN A C 1
ATOM 2447 O O . GLN A 1 302 ? -3.688 1.498 25.922 1.00 88.38 302 GLN A O 1
ATOM 2452 N N . ASN A 1 303 ? -4.753 -0.462 26.263 1.00 87.38 303 ASN A N 1
ATOM 2453 C CA . ASN A 1 303 ? -3.549 -1.298 26.194 1.00 87.38 303 ASN A CA 1
ATOM 2454 C C . ASN A 1 303 ? -2.899 -1.250 24.807 1.00 87.38 303 ASN A C 1
ATOM 2456 O O . ASN A 1 303 ? -1.682 -1.125 24.710 1.00 87.38 303 ASN A O 1
ATOM 2460 N N . LEU A 1 304 ? -3.699 -1.274 23.737 1.00 81.75 304 LEU A N 1
ATOM 2461 C CA . LEU A 1 304 ? -3.180 -1.155 22.369 1.00 81.75 304 LEU A CA 1
ATOM 2462 C C . LEU A 1 304 ? -2.556 0.219 22.091 1.00 81.75 304 LEU A C 1
ATOM 2464 O O . LEU A 1 304 ? -1.592 0.314 21.336 1.00 81.75 304 LEU A O 1
ATOM 2468 N N . ALA A 1 305 ? -3.093 1.284 22.691 1.00 80.25 305 ALA A N 1
ATOM 2469 C CA . ALA A 1 305 ? -2.543 2.631 22.553 1.00 80.25 305 ALA A CA 1
ATOM 2470 C C . ALA A 1 305 ? -1.261 2.845 23.372 1.00 80.25 305 ALA A C 1
ATOM 2472 O O . ALA A 1 305 ? -0.396 3.609 22.955 1.00 80.25 305 ALA A O 1
ATOM 2473 N N . ASN A 1 306 ? -1.136 2.175 24.519 1.00 79.94 306 ASN A N 1
ATOM 2474 C CA . ASN A 1 306 ? 0.011 2.271 25.418 1.00 79.94 306 ASN A CA 1
ATOM 2475 C C . ASN A 1 306 ? 0.501 0.864 25.791 1.00 79.94 306 ASN A C 1
ATOM 2477 O O . ASN A 1 306 ? 0.265 0.424 26.924 1.00 79.94 306 ASN A O 1
ATOM 2481 N N . PRO A 1 307 ? 1.151 0.141 24.862 1.00 65.88 307 PRO A N 1
ATOM 2482 C CA . PRO A 1 307 ? 1.657 -1.190 25.156 1.00 65.88 307 PRO A CA 1
ATOM 2483 C C . PRO A 1 307 ? 2.632 -1.099 26.333 1.00 65.88 307 PRO A C 1
ATOM 2485 O O . PRO A 1 307 ? 3.595 -0.331 26.306 1.00 65.88 307 PRO A O 1
ATOM 2488 N N . LYS A 1 308 ? 2.350 -1.847 27.405 1.00 59.56 308 LYS A N 1
ATOM 2489 C CA . LYS A 1 308 ? 3.300 -1.997 28.510 1.00 59.56 308 LYS A CA 1
ATOM 2490 C C . LYS A 1 308 ? 4.489 -2.795 27.971 1.00 59.56 308 LYS A C 1
ATOM 2492 O O . LYS A 1 308 ? 4.284 -3.914 27.508 1.00 59.56 308 LYS A O 1
ATOM 2497 N N . ASN A 1 309 ? 5.674 -2.181 27.984 1.00 47.72 309 ASN A N 1
ATOM 2498 C CA . ASN A 1 309 ? 6.947 -2.856 27.705 1.00 47.72 309 ASN A CA 1
ATOM 2499 C C . ASN A 1 309 ? 7.168 -4.036 28.653 1.00 47.72 309 ASN A C 1
ATOM 2501 O O . ASN A 1 309 ? 6.855 -3.872 29.857 1.00 47.72 309 ASN A O 1
#

Radius of gyration: 25.68 Å; chains: 1; bounding box: 62×42×71 Å

Sequence (309 aa):
MNLRIARHTENLDKLVHFYQSVMGFHTLSQFLNHDGYDGVMLGIPNSGWHLEFTQSRRPPIHNFDEDDLLVFYVHSVEEINAILKDAALQHIFPQESKNPYWLLNGNQIVDPDGYRIILSIMPRLLKTPADMIYNLEKQGVSTWGQLLSYLRHLPYGRNSSRNEPNLVLVENCGTCSSKHALAKIIADANSISGVRLILSMYKMNSSNTPGLGDILSQHALEYLPEAHCYLEINGKAIDITTATSDYHTFKNDIIIAFEIVPEQCGEYKVKYHQKFLKQWILDNQIPYDFEEIWSIREQCIQNLANPKN

Foldseek 3Di:
DAEEAEDEAQDQPQQVCLCCQQVVWDFPDWDDCPVQKTKTWIHDPPPRYTYIYIYGPDHDDDDDDLPQEAEDADADPVSVVSSQVSCVVVVWHWDARPPVLCNQFWTWTAGPRGHIYTYGHDFQFFDDPPVLCVLCVVVVHGGLSSLLVQLLAFAADPFPAQQDLSSCSVVRYYALLSSLLVSQNRCVSRVVPQKFKKKFWFFDDCQLDPQLPCLCVVLPHRTATDIGIWIGGNNRTGGSRHPPDDCVSTVVGTPDMDTDHSSCSHPVSVVVSLVVRQVVCVVVVRVDHSVRSVVSVVSSVVRSNPPDD

pLDDT: mean 91.71, std 8.07, range [47.72, 98.62]

Secondary structure (DSSP, 8-state):
--EEEEEE-S-HHHHHHHHHHTT--EEEEEEEEETTEEEEEEE-TTSSEEEEEEEESSPP-----SS-EEEEEES-HHHHHHHHHHHHHTT---B--SSHHHHHH-EEEE-TTS-EEEEEE--PBPP--HHHHHHHHHTT--BHHHHHHHHHHSPB---S-TT-TTHHHHTT-B-HHHHHHHHHHHHHHTT-TTEEEEEEEEEE-TTTSTT-TTHHHHTT-S-EEEEEEEEEETTEEE--SSTT--GGGTGGGEEEEEEE-GGGGTHHHHHHHHHHHHHHHHHTT-SS-HHHHHHHHHHHHHHHHS---